Protein 1C3P (pdb70)

Secondary structure (DSSP, 8-state):
--EEEEE-GGGGGSPPPTT-GGGS--HHHHHHHHHHTT---GGGEEE--PPPHHHHTTTS-HHHHHHHHHHHHHTS--TTHHHHH--SSSSS-SSTIIIIIHHHHHHHHHHHHHHHHTT-EEEETT---TT-BTTB-BTTBSS-HHHHHHHHHHHTT---EEEEE-SSS--HHHHHHHTT-SSEEEEEEEE-TTTSTTSSS--TT----GGGTTSEEEEEE-TT--HHHHHHHHHHHHHHHHHH---SEEEEE--STTBTT-TT-S--B-HHHHHHHHHHHHHHH-S-EEE------HHHHHHHHHHHHHHHHT-PPPSS--HHHHHHHHHS----SSTT---GGGGG-SSPPP------HHHHHHHHHHH-

Structure (mmCIF, N/CA/C/O backbone):
data_1C3P
#
_entry.id   1C3P
#
_cell.length_a   51.400
_cell.length_b   93.800
_cell.length_c   78.700
_cell.angle_alpha   90.00
_cell.angle_beta   96.90
_cell.angle_gamma   90.00
#
_symmetry.space_group_name_H-M   'C 1 2 1'
#
loop_
_entity.id
_entity.type
_entity.pdbx_description
1 polymer 'PROTEIN (HDLP (HISTONE DEACETYLASE-LIKE PROTEIN))'
2 water water
#
loop_
_atom_site.group_PDB
_atom_site.id
_atom_site.type_symbol
_atom_site.label_atom_id
_atom_site.label_alt_id
_atom_site.label_comp_id
_atom_site.label_asym_id
_atom_site.label_entity_id
_atom_site.label_seq_id
_atom_site.pdbx_PDB_ins_code
_atom_site.Cartn_x
_atom_site.Cartn_y
_atom_site.Cartn_z
_atom_site.occupancy
_atom_site.B_iso_or_equiv
_atom_site.auth_seq_id
_atom_site.auth_comp_id
_atom_site.auth_asym_id
_atom_site.auth_atom_id
_atom_site.pdbx_PDB_model_num
ATOM 1 N N . LYS A 1 2 ? 47.540 37.826 75.673 1.00 58.52 2 LYS A N 1
ATOM 2 C CA . LYS A 1 2 ? 46.668 37.432 74.527 1.00 57.32 2 LYS A CA 1
ATOM 3 C C . LYS A 1 2 ? 46.410 38.631 73.628 1.00 52.57 2 LYS A C 1
ATOM 4 O O . LYS A 1 2 ? 45.780 39.595 74.052 1.00 62.46 2 LYS A O 1
ATOM 6 N N . LYS A 1 3 ? 46.890 38.570 72.389 1.00 39.61 3 LYS A N 1
ATOM 7 C CA . LYS A 1 3 ? 46.687 39.669 71.440 1.00 29.58 3 LYS A CA 1
ATOM 8 C C . LYS A 1 3 ? 45.407 39.422 70.642 1.00 23.29 3 LYS A C 1
ATOM 9 O O . LYS A 1 3 ? 44.984 38.282 70.487 1.00 27.41 3 LYS A O 1
ATOM 15 N N . VAL A 1 4 ? 44.814 40.498 70.138 1.00 25.18 4 VAL A N 1
ATOM 16 C CA . VAL A 1 4 ? 43.585 40.418 69.349 1.00 22.20 4 VAL A CA 1
ATOM 17 C C . VAL A 1 4 ? 43.983 40.851 67.961 1.00 25.33 4 VAL A C 1
ATOM 18 O O . VAL A 1 4 ? 44.557 41.927 67.778 1.00 21.19 4 VAL A O 1
ATOM 22 N N . LYS A 1 5 ? 43.654 40.023 66.978 1.00 21.82 5 LYS A N 1
ATOM 23 C CA . LYS A 1 5 ? 44.052 40.291 65.607 1.00 20.10 5 LYS A CA 1
ATOM 24 C C . LYS A 1 5 ? 42.914 40.294 64.596 1.00 20.27 5 LYS A C 1
ATOM 25 O O . LYS A 1 5 ? 41.949 39.535 64.728 1.00 18.48 5 LYS A O 1
ATOM 31 N N . LEU A 1 6 ? 43.071 41.111 63.564 1.00 19.28 6 LEU A N 1
ATOM 32 C CA . LEU A 1 6 ? 42.097 41.156 62.483 1.00 20.68 6 LEU A CA 1
ATOM 33 C C . LEU A 1 6 ? 42.864 40.701 61.237 1.00 18.17 6 LEU A C 1
ATOM 34 O O . LEU A 1 6 ? 43.911 41.249 60.919 1.00 22.31 6 LEU A O 1
ATOM 39 N N . ILE A 1 7 ? 42.359 39.689 60.538 1.00 19.15 7 ILE A N 1
ATOM 40 C CA . ILE A 1 7 ? 43.045 39.199 59.338 1.00 18.38 7 ILE A CA 1
ATOM 41 C C . ILE A 1 7 ? 42.396 39.850 58.125 1.00 17.95 7 ILE A C 1
ATOM 42 O O . ILE A 1 7 ? 41.188 39.729 57.928 1.00 19.07 7 ILE A O 1
ATOM 47 N N . GLY A 1 8 ? 43.183 40.562 57.330 1.00 17.70 8 GLY A N 1
ATOM 48 C CA . GLY A 1 8 ? 42.623 41.193 56.148 1.00 18.11 8 GLY A CA 1
ATOM 49 C C . GLY A 1 8 ? 43.640 41.857 55.243 1.00 20.91 8 GLY A C 1
ATOM 50 O O . GLY A 1 8 ? 44.849 41.840 55.504 1.00 22.27 8 GLY A O 1
ATOM 51 N N . THR A 1 9 ? 43.134 42.428 54.155 1.00 23.99 9 THR A N 1
ATOM 52 C CA . THR A 1 9 ? 43.950 43.141 53.183 1.00 25.95 9 THR A CA 1
ATOM 53 C C . THR A 1 9 ? 43.025 43.957 52.294 1.00 29.04 9 THR A C 1
ATOM 54 O O . THR A 1 9 ? 41.872 43.582 52.082 1.00 23.05 9 THR A O 1
ATOM 58 N N . LEU A 1 10 ? 43.517 45.079 51.781 1.00 29.19 10 LEU A N 1
ATOM 59 C CA . LEU A 1 10 ? 42.690 45.896 50.895 1.00 32.55 10 LEU A CA 1
ATOM 60 C C . LEU A 1 10 ? 42.566 45.261 49.512 1.00 32.68 10 LEU A C 1
ATOM 61 O O . LEU A 1 10 ? 41.736 45.684 48.702 1.00 26.97 10 LEU A O 1
ATOM 66 N N . ASP A 1 11 ? 43.377 44.234 49.256 1.00 25.75 11 ASP A N 1
ATOM 67 C CA . ASP A 1 11 ? 43.367 43.541 47.970 1.00 35.74 11 ASP A CA 1
ATOM 68 C C . ASP A 1 11 ? 42.034 42.898 47.607 1.00 34.26 11 ASP A C 1
ATOM 69 O O . ASP A 1 11 ? 41.748 42.696 46.420 1.00 31.12 11 ASP A O 1
ATOM 74 N N . TYR A 1 12 ? 41.220 42.558 48.609 1.00 26.19 12 TYR A N 1
ATOM 75 C CA . TYR A 1 12 ? 39.923 41.963 48.314 1.00 28.45 12 TYR A CA 1
ATOM 76 C C . TYR A 1 12 ? 39.144 42.907 47.390 1.00 26.67 12 TYR A C 1
ATOM 77 O O . TYR A 1 12 ? 38.307 42.466 46.593 1.00 30.51 12 TYR A O 1
ATOM 86 N N . GLY A 1 13 ? 39.441 44.201 47.492 1.00 30.22 13 GLY A N 1
ATOM 87 C CA . GLY A 1 13 ? 38.767 45.203 46.675 1.00 25.13 13 GLY A CA 1
ATOM 88 C C . GLY A 1 13 ? 38.911 45.009 45.177 1.00 27.31 13 GLY A C 1
ATOM 89 O O . GLY A 1 13 ? 38.096 45.522 44.415 1.00 29.38 13 GLY A O 1
ATOM 90 N N . LYS A 1 14 ? 39.937 44.269 44.755 1.00 33.56 14 LYS A N 1
ATOM 91 C CA . LYS A 1 14 ? 40.176 44.005 43.337 1.00 39.81 14 LYS A CA 1
ATOM 92 C C . LYS A 1 14 ? 39.589 42.688 42.834 1.00 39.98 14 LYS A C 1
ATOM 93 O O . LYS A 1 14 ? 39.746 42.350 41.658 1.00 46.99 14 LYS A O 1
ATOM 99 N N . TYR A 1 15 ? 38.927 41.944 43.717 1.00 32.64 15 TYR A N 1
ATOM 100 C CA . TYR A 1 15 ? 38.318 40.655 43.355 1.00 41.01 15 TYR A CA 1
ATOM 101 C C . TYR A 1 15 ? 36.838 40.705 43.714 1.00 38.62 15 TYR A C 1
ATOM 102 O O . TYR A 1 15 ? 36.344 39.868 44.468 1.00 37.82 15 TYR A O 1
ATOM 111 N N . ARG A 1 16 ? 36.141 41.703 43.177 1.00 44.85 16 ARG A N 1
ATOM 112 C CA . ARG A 1 16 ? 34.716 41.890 43.431 1.00 45.75 16 ARG A CA 1
ATOM 113 C C . ARG A 1 16 ? 33.915 41.029 42.460 1.00 43.50 16 ARG A C 1
ATOM 114 O O . ARG A 1 16 ? 34.400 40.667 41.385 1.00 38.62 16 ARG A O 1
ATOM 122 N N . TYR A 1 17 ? 32.689 40.692 42.833 1.00 32.68 17 TYR A N 1
ATOM 123 C CA . TYR A 1 17 ? 31.850 39.923 41.930 1.00 37.55 17 TYR A CA 1
ATOM 124 C C . TYR A 1 17 ? 31.380 40.871 40.836 1.00 40.97 17 TYR A C 1
ATOM 125 O O . TYR A 1 17 ? 31.435 42.097 40.984 1.00 29.58 17 TYR A O 1
ATOM 134 N N . PRO A 1 18 ? 30.904 40.321 39.722 1.00 41.02 18 PRO A N 1
ATOM 135 C CA . PRO A 1 18 ? 30.459 41.197 38.649 1.00 49.35 18 PRO A CA 1
ATOM 136 C C . PRO A 1 18 ? 29.178 41.982 38.864 1.00 54.97 18 PRO A C 1
ATOM 137 O O . PRO A 1 18 ? 28.457 41.823 39.850 1.00 46.85 18 PRO A O 1
ATOM 141 N N . LYS A 1 19 ? 28.961 42.868 37.904 1.00 60.87 19 LYS A N 1
ATOM 142 C CA . LYS A 1 19 ? 27.777 43.696 37.749 1.00 67.78 19 LYS A CA 1
ATOM 143 C C . LYS A 1 19 ? 26.688 43.594 38.814 1.00 64.15 19 LYS A C 1
ATOM 144 O O . LYS A 1 19 ? 26.810 44.047 39.949 1.00 65.73 19 LYS A O 1
ATOM 150 N N . ASN A 1 20 ? 25.604 42.986 38.345 1.00 59.78 20 ASN A N 1
ATOM 151 C CA . ASN A 1 20 ? 24.353 42.703 39.025 1.00 59.91 20 ASN A CA 1
ATOM 152 C C . ASN A 1 20 ? 24.474 41.977 40.361 1.00 53.35 20 ASN A C 1
ATOM 153 O O . ASN A 1 20 ? 23.611 42.112 41.234 1.00 59.92 20 ASN A O 1
ATOM 158 N N . HIS A 1 21 ? 25.543 41.206 40.511 1.00 44.23 21 HIS A N 1
ATOM 159 C CA . HIS A 1 21 ? 25.768 40.397 41.707 1.00 28.15 21 HIS A CA 1
ATOM 160 C C . HIS A 1 21 ? 25.763 41.135 43.051 1.00 29.37 21 HIS A C 1
ATOM 161 O O . HIS A 1 21 ? 26.346 42.210 43.186 1.00 28.54 21 HIS A O 1
ATOM 168 N N . PRO A 1 22 ? 25.093 40.565 44.066 1.00 29.14 22 PRO A N 1
ATOM 169 C CA . PRO A 1 22 ? 25.034 41.185 45.395 1.00 32.84 22 PRO A CA 1
ATOM 170 C C . PRO A 1 22 ? 26.411 41.415 46.044 1.00 34.37 22 PRO A C 1
ATOM 171 O O . PRO A 1 22 ? 26.554 42.272 46.916 1.00 29.17 22 PRO A O 1
ATOM 175 N N . LEU A 1 23 ? 27.415 40.644 45.629 1.00 29.22 23 LEU A N 1
ATOM 176 C CA . LEU A 1 23 ? 28.765 40.781 46.181 1.00 26.49 23 LEU A CA 1
ATOM 177 C C . LEU A 1 23 ? 29.661 41.718 45.361 1.00 25.81 23 LEU A C 1
ATOM 178 O O . LEU A 1 23 ? 30.893 41.693 45.477 1.00 28.45 23 LEU A O 1
ATOM 183 N N . LYS A 1 24 ? 29.018 42.539 44.532 1.00 24.86 24 LYS A N 1
ATOM 184 C CA . LYS A 1 24 ? 29.696 43.552 43.723 1.00 27.35 24 LYS A CA 1
ATOM 185 C C . LYS A 1 24 ? 30.332 44.592 44.676 1.00 29.52 24 LYS A C 1
ATOM 186 O O . LYS A 1 24 ? 31.412 45.123 44.420 1.00 30.67 24 LYS A O 1
ATOM 192 N N . ILE A 1 25 ? 29.652 44.879 45.779 1.00 26.90 25 ILE A N 1
ATOM 193 C CA . ILE A 1 25 ? 30.151 45.865 46.738 1.00 25.02 25 ILE A CA 1
ATOM 194 C C . ILE A 1 25 ? 31.424 45.463 47.483 1.00 32.19 25 ILE A C 1
ATOM 195 O O . ILE A 1 25 ? 31.736 44.271 47.623 1.00 26.54 25 ILE A O 1
ATOM 200 N N . PRO A 1 26 ? 32.191 46.463 47.956 1.00 30.14 26 PRO A N 1
ATOM 201 C CA . PRO A 1 26 ? 33.431 46.241 48.707 1.00 30.63 26 PRO A CA 1
ATOM 202 C C . PRO A 1 26 ? 32.943 45.727 50.061 1.00 25.99 26 PRO A C 1
ATOM 203 O O . PRO A 1 26 ? 31.854 46.110 50.484 1.00 25.51 26 PRO A O 1
ATOM 207 N N . ARG A 1 27 ? 33.719 44.880 50.743 1.00 21.98 27 ARG A N 1
ATOM 208 C CA . ARG A 1 27 ? 33.267 44.347 52.035 1.00 26.17 27 ARG A CA 1
ATOM 209 C C . ARG A 1 27 ? 34.358 44.297 53.090 1.00 24.10 27 ARG A C 1
ATOM 210 O O . ARG A 1 27 ? 34.326 45.074 54.038 1.00 23.50 27 ARG A O 1
ATOM 218 N N . VAL A 1 28 ? 35.314 43.390 52.960 1.00 21.45 28 VAL A N 1
ATOM 219 C CA . VAL A 1 28 ? 36.385 43.385 53.953 1.00 21.75 28 VAL A CA 1
ATOM 220 C C . VAL A 1 28 ? 37.277 44.611 53.736 1.00 20.86 28 VAL A C 1
ATOM 221 O O . VAL A 1 28 ? 37.770 45.223 54.702 1.00 25.15 28 VAL A O 1
ATOM 225 N N . SER A 1 29 ? 37.480 44.996 52.475 1.00 19.22 29 SER A N 1
ATOM 226 C CA . SER A 1 29 ? 38.320 46.169 52.209 1.00 19.63 29 SER A CA 1
ATOM 227 C C . SER A 1 29 ? 37.579 47.381 52.756 1.00 21.50 29 SER A C 1
ATOM 228 O O . SER A 1 29 ? 38.184 48.320 53.271 1.00 18.95 29 SER A O 1
ATOM 231 N N . LEU A 1 30 ? 36.256 47.353 52.673 1.00 19.56 30 LEU A N 1
ATOM 232 C CA . LEU A 1 30 ? 35.499 48.481 53.177 1.00 25.97 30 LEU A CA 1
ATOM 233 C C . LEU A 1 30 ? 35.604 48.509 54.696 1.00 18.44 30 LEU A C 1
ATOM 234 O O . LEU A 1 30 ? 35.704 49.580 55.273 1.00 25.05 30 LEU A O 1
ATOM 239 N N . LEU A 1 31 ? 35.578 47.336 55.336 1.00 19.65 31 LEU A N 1
ATOM 240 C CA . LEU A 1 31 ? 35.672 47.270 56.797 1.00 20.47 31 LEU A CA 1
ATOM 241 C C . LEU A 1 31 ? 37.009 47.870 57.229 1.00 23.85 31 LEU A C 1
ATOM 242 O O . LEU A 1 31 ? 37.070 48.673 58.154 1.00 21.24 31 LEU A O 1
ATOM 247 N N . LEU A 1 32 ? 38.079 47.462 56.562 1.00 23.91 32 LEU A N 1
ATOM 248 C CA . LEU A 1 32 ? 39.400 47.965 56.899 1.00 24.82 32 LEU A CA 1
ATOM 249 C C . LEU A 1 32 ? 39.466 49.475 56.763 1.00 19.56 32 LEU A C 1
ATOM 250 O O . LEU A 1 32 ? 39.958 50.143 57.662 1.00 20.71 32 LEU A O 1
ATOM 255 N N . ARG A 1 33 ? 38.974 50.006 55.645 1.00 23.25 33 ARG A N 1
ATOM 256 C CA . ARG A 1 33 ? 39.007 51.449 55.441 1.00 24.33 33 ARG A CA 1
ATOM 257 C C . ARG A 1 33 ? 38.124 52.156 56.455 1.00 30.33 33 ARG A C 1
ATOM 258 O O . ARG A 1 33 ? 38.441 53.252 56.905 1.00 25.45 33 ARG A O 1
ATOM 266 N N . PHE A 1 34 ? 37.022 51.514 56.828 1.00 24.98 34 PHE A N 1
ATOM 267 C CA . PHE A 1 34 ? 36.099 52.085 57.789 1.00 27.09 34 PHE A CA 1
ATOM 268 C C . PHE A 1 34 ? 36.709 52.115 59.194 1.00 23.93 34 PHE A C 1
ATOM 269 O O . PHE A 1 34 ? 36.668 53.138 59.883 1.00 21.71 34 PHE A O 1
ATOM 277 N N . LYS A 1 35 ? 37.298 51.013 59.645 1.00 21.33 35 LYS A N 1
ATOM 278 C CA . LYS A 1 35 ? 37.862 51.084 60.978 1.00 22.54 35 LYS A CA 1
ATOM 279 C C . LYS A 1 35 ? 39.027 52.055 61.040 1.00 24.68 35 LYS A C 1
ATOM 280 O O . LYS A 1 35 ? 39.282 52.640 62.085 1.00 22.33 35 LYS A O 1
ATOM 286 N N . ASP A 1 36 ? 39.724 52.231 59.926 1.00 25.67 36 ASP A N 1
ATOM 287 C CA . ASP A 1 36 ? 40.842 53.163 59.898 1.00 25.57 36 ASP A CA 1
ATOM 288 C C . ASP A 1 36 ? 40.285 54.578 59.973 1.00 28.04 36 ASP A C 1
ATOM 289 O O . ASP A 1 36 ? 40.761 55.397 60.765 1.00 29.52 36 ASP A O 1
ATOM 294 N N . ALA A 1 37 ? 39.272 54.864 59.159 1.00 23.32 37 ALA A N 1
ATOM 295 C CA . ALA A 1 37 ? 38.651 56.192 59.163 1.00 28.22 37 ALA A CA 1
ATOM 296 C C . ALA A 1 37 ? 38.127 56.549 60.565 1.00 28.41 37 ALA A C 1
ATOM 297 O O . ALA A 1 37 ? 38.186 57.708 60.972 1.00 29.27 37 ALA A O 1
ATOM 299 N N . MET A 1 38 ? 37.639 55.547 61.300 1.00 24.76 38 MET A N 1
ATOM 300 C CA . MET A 1 38 ? 37.103 55.727 62.669 1.00 25.45 38 MET A CA 1
ATOM 301 C C . MET A 1 38 ? 38.203 55.667 63.744 1.00 26.42 38 MET A C 1
ATOM 302 O O . MET A 1 38 ? 37.924 55.818 64.947 1.00 23.77 38 MET A O 1
ATOM 307 N N . ASN A 1 39 ? 39.437 55.434 63.300 1.00 26.21 39 ASN A N 1
ATOM 308 C CA . ASN A 1 39 ? 40.607 55.308 64.170 1.00 28.53 39 ASN A CA 1
ATOM 309 C C . ASN A 1 39 ? 40.374 54.223 65.205 1.00 30.07 39 ASN A C 1
ATOM 310 O O . ASN A 1 39 ? 40.682 54.390 66.395 1.00 25.47 39 ASN A O 1
ATOM 315 N N . LEU A 1 40 ? 39.814 53.105 64.744 1.00 28.19 40 LEU A N 1
ATOM 316 C CA . LEU A 1 40 ? 39.527 51.984 65.633 1.00 25.50 40 LEU A CA 1
ATOM 317 C C . LEU A 1 40 ? 40.433 50.771 65.415 1.00 26.99 40 LEU A C 1
ATOM 318 O O . LEU A 1 40 ? 40.157 49.683 65.915 1.00 25.41 40 LEU A O 1
ATOM 323 N N . ILE A 1 41 ? 41.528 50.970 64.691 1.00 28.33 41 ILE A N 1
ATOM 324 C CA . ILE A 1 41 ? 42.459 49.882 64.459 1.00 25.08 41 ILE A CA 1
ATOM 325 C C . ILE A 1 41 ? 43.900 50.376 64.247 1.00 24.09 41 ILE A C 1
ATOM 326 O O . ILE A 1 41 ? 44.128 51.406 63.621 1.00 28.92 41 ILE A O 1
ATOM 331 N N . ASP A 1 42 ? 44.866 49.634 64.787 1.00 28.95 42 ASP A N 1
ATOM 332 C CA . ASP A 1 42 ? 46.279 49.988 64.638 1.00 32.52 42 ASP A CA 1
ATOM 333 C C . ASP A 1 42 ? 46.985 48.919 63.808 1.00 31.13 42 ASP A C 1
ATOM 334 O O . ASP A 1 42 ? 46.594 47.758 63.838 1.00 26.71 42 ASP A O 1
ATOM 339 N N . GLU A 1 43 ? 48.036 49.312 63.092 1.00 29.99 43 GLU A N 1
ATOM 340 C CA . GLU A 1 43 ? 48.793 48.392 62.240 1.00 31.34 43 GLU A CA 1
ATOM 341 C C . GLU A 1 43 ? 49.196 47.070 62.859 1.00 38.04 43 GLU A C 1
ATOM 342 O O . GLU A 1 43 ? 49.125 46.024 62.209 1.00 36.83 43 GLU A O 1
ATOM 348 N N . LYS A 1 44 ? 49.636 47.103 64.105 1.00 28.26 44 LYS A N 1
ATOM 349 C CA . LYS A 1 44 ? 50.084 45.879 64.740 1.00 32.71 44 LYS A CA 1
ATOM 350 C C . LYS A 1 44 ? 48.982 44.889 65.115 1.00 26.75 44 LYS A C 1
ATOM 351 O O . LYS A 1 44 ? 49.265 43.792 65.586 1.00 27.37 44 LYS A O 1
ATOM 357 N N . GLU A 1 45 ? 47.731 45.278 64.881 1.00 29.20 45 GLU A N 1
ATOM 358 C CA . GLU A 1 45 ? 46.580 44.414 65.165 1.00 21.58 45 GLU A CA 1
ATOM 359 C C . GLU A 1 45 ? 46.163 43.710 63.870 1.00 26.31 45 GLU A C 1
ATOM 360 O O . GLU A 1 45 ? 45.400 42.739 63.889 1.00 22.32 45 GLU A O 1
ATOM 366 N N . LEU A 1 46 ? 46.674 44.204 62.748 1.00 20.15 46 LEU A N 1
ATOM 367 C CA . LEU A 1 46 ? 46.317 43.642 61.448 1.00 25.80 46 LEU A CA 1
ATOM 368 C C . LEU A 1 46 ? 47.305 42.623 60.896 1.00 28.88 46 LEU A C 1
ATOM 369 O O . LEU A 1 46 ? 48.513 42.860 60.862 1.00 31.98 46 LEU A O 1
ATOM 374 N N . ILE A 1 47 ? 46.791 41.469 60.482 1.00 16.92 47 ILE A N 1
ATOM 375 C CA . ILE A 1 47 ? 47.638 40.448 59.872 1.00 20.98 47 ILE A CA 1
ATOM 376 C C . ILE A 1 47 ? 47.227 40.417 58.406 1.00 24.50 47 ILE A C 1
ATOM 377 O O . ILE A 1 47 ? 46.036 40.279 58.101 1.00 20.74 47 ILE A O 1
ATOM 382 N N . LYS A 1 48 ? 48.195 40.550 57.500 1.00 18.73 48 LYS A N 1
ATOM 383 C CA . LYS A 1 48 ? 47.883 40.543 56.072 1.00 15.55 48 LYS A CA 1
ATOM 384 C C . LYS A 1 48 ? 47.473 39.140 55.629 1.00 14.43 48 LYS A C 1
ATOM 385 O O . LYS A 1 48 ? 48.177 38.174 55.887 1.00 16.83 48 LYS A O 1
ATOM 391 N N . SER A 1 49 ? 46.343 39.049 54.945 1.00 16.61 49 SER A N 1
ATOM 392 C CA . SER A 1 49 ? 45.838 37.780 54.439 1.00 14.33 49 SER A CA 1
ATOM 393 C C . SER A 1 49 ? 46.810 37.131 53.459 1.00 24.11 49 SER A C 1
ATOM 394 O O . SER A 1 49 ? 47.463 37.815 52.663 1.00 19.59 49 SER A O 1
ATOM 397 N N . ARG A 1 50 ? 46.890 35.805 53.519 1.00 16.83 50 ARG A N 1
ATOM 398 C CA . ARG A 1 50 ? 47.724 35.037 52.610 1.00 23.88 50 ARG A CA 1
ATOM 399 C C . ARG A 1 50 ? 46.821 34.023 51.905 1.00 20.20 50 ARG A C 1
ATOM 400 O O . ARG A 1 50 ? 45.763 33.650 52.414 1.00 18.63 50 ARG A O 1
ATOM 408 N N . PRO A 1 51 ? 47.203 33.596 50.699 1.00 15.63 51 PRO A N 1
ATOM 409 C CA . PRO A 1 51 ? 46.387 32.606 49.994 1.00 14.35 51 PRO A CA 1
ATOM 410 C C . PRO A 1 51 ? 46.452 31.256 50.708 1.00 15.73 51 PRO A C 1
ATOM 411 O O . PRO A 1 51 ? 47.460 30.942 51.350 1.00 18.67 51 PRO A O 1
ATOM 415 N N . ALA A 1 52 ? 45.377 30.470 50.618 1.00 11.47 52 ALA A N 1
ATOM 416 C CA . ALA A 1 52 ? 45.375 29.117 51.161 1.00 9.78 52 ALA A CA 1
ATOM 417 C C . ALA A 1 52 ? 46.301 28.342 50.209 1.00 17.19 52 ALA A C 1
ATOM 418 O O . ALA A 1 52 ? 46.307 28.609 49.006 1.00 16.46 52 ALA A O 1
ATOM 420 N N . THR A 1 53 ? 47.081 27.392 50.723 1.00 16.40 53 THR A N 1
ATOM 421 C CA . THR A 1 53 ? 47.952 26.615 49.843 1.00 16.32 53 THR A CA 1
ATOM 422 C C . THR A 1 53 ? 47.104 25.520 49.215 1.00 14.06 53 THR A C 1
ATOM 423 O O . THR A 1 53 ? 46.012 25.241 49.690 1.00 17.87 53 THR A O 1
ATOM 427 N N . LYS A 1 54 ? 47.599 24.9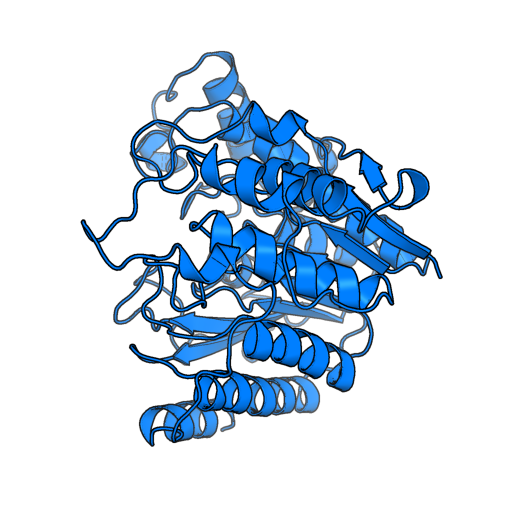03 48.145 1.00 16.10 54 LYS A N 1
ATOM 428 C CA . LYS A 1 54 ? 46.848 23.832 47.492 1.00 19.00 54 LYS A CA 1
ATOM 429 C C . LYS A 1 54 ? 46.554 22.738 48.520 1.00 22.48 54 LYS A C 1
ATOM 430 O O . LYS A 1 54 ? 45.463 22.158 48.555 1.00 19.97 54 LYS A O 1
ATOM 436 N N . GLU A 1 55 ? 47.536 22.465 49.364 1.00 25.65 55 GLU A N 1
ATOM 437 C CA . GLU A 1 55 ? 47.389 21.432 50.383 1.00 25.08 55 GLU A CA 1
ATOM 438 C C . GLU A 1 55 ? 46.273 21.773 51.362 1.00 18.91 55 GLU A C 1
ATOM 439 O O . GLU A 1 55 ? 45.489 20.908 51.723 1.00 17.43 55 GLU A O 1
ATOM 445 N N . GLU A 1 56 ? 46.196 23.029 51.786 1.00 16.80 56 GLU A N 1
ATOM 446 C CA . GLU A 1 56 ? 45.137 23.432 52.698 1.00 17.24 56 GLU A CA 1
ATOM 447 C C . GLU A 1 56 ? 43.781 23.313 52.000 1.00 15.95 56 GLU A C 1
ATOM 448 O O . GLU A 1 56 ? 42.799 22.869 52.599 1.00 17.82 56 GLU A O 1
ATOM 454 N N . LEU A 1 57 ? 43.722 23.691 50.725 1.00 17.53 57 LEU A N 1
ATOM 455 C CA . LEU A 1 57 ? 42.466 23.579 49.989 1.00 16.34 57 LEU A CA 1
ATOM 456 C C . LEU A 1 57 ? 42.016 22.126 49.868 1.00 18.46 57 LEU A C 1
ATOM 457 O O . LEU A 1 57 ? 40.824 21.823 49.972 1.00 17.27 57 LEU A O 1
ATOM 462 N N . LEU A 1 58 ? 42.975 21.234 49.636 1.00 16.43 58 LEU A N 1
ATOM 463 C CA . LEU A 1 58 ? 42.662 19.822 49.475 1.00 15.18 58 LEU A CA 1
ATOM 464 C C . LEU A 1 58 ? 42.339 19.116 50.787 1.00 21.19 58 LEU A C 1
ATOM 465 O O . LEU A 1 58 ? 42.067 17.914 50.795 1.00 20.40 58 LEU A O 1
ATOM 470 N N . LEU A 1 59 ? 42.377 19.849 51.896 1.00 13.50 59 LEU A N 1
ATOM 471 C CA . LEU A 1 59 ? 41.958 19.261 53.173 1.00 15.58 59 LEU A CA 1
ATOM 472 C C . LEU A 1 59 ? 40.446 18.979 53.043 1.00 17.55 59 LEU A C 1
ATOM 473 O O . LEU A 1 59 ? 39.897 18.112 53.724 1.00 18.02 59 LEU A O 1
ATOM 478 N N . PHE A 1 60 ? 39.766 19.737 52.179 1.00 14.64 60 PHE A N 1
ATOM 479 C CA . PHE A 1 60 ? 38.338 19.536 51.970 1.00 18.17 60 PHE A CA 1
ATOM 480 C C . PHE A 1 60 ? 37.916 19.337 50.510 1.00 16.45 60 PHE A C 1
ATOM 481 O O . PHE A 1 60 ? 37.227 18.371 50.179 1.00 19.18 60 PHE A O 1
ATOM 489 N N . HIS A 1 61 ? 38.308 20.257 49.638 1.00 18.26 61 HIS A N 1
ATOM 490 C CA . HIS A 1 61 ? 37.913 20.163 48.235 1.00 14.47 61 HIS A CA 1
ATOM 491 C C . HIS A 1 61 ? 38.695 19.157 47.417 1.00 18.29 61 HIS A C 1
ATOM 492 O O . HIS A 1 61 ? 39.828 18.819 47.761 1.00 17.50 61 HIS A O 1
ATOM 499 N N . THR A 1 62 ? 38.071 18.658 46.346 1.00 15.39 62 THR A N 1
ATOM 500 C CA . THR A 1 62 ? 38.741 17.686 45.473 1.00 19.02 62 THR A CA 1
ATOM 501 C C . THR A 1 62 ? 39.595 18.398 44.440 1.00 23.22 62 THR A C 1
ATOM 502 O O . THR A 1 62 ? 39.311 19.532 44.044 1.00 17.47 62 THR A O 1
ATOM 506 N N . GLU A 1 63 ? 40.657 17.732 44.009 1.00 18.94 63 GLU A N 1
ATOM 507 C CA . GLU A 1 63 ? 41.571 18.324 43.046 1.00 22.44 63 GLU A CA 1
ATOM 508 C C . GLU A 1 63 ? 40.983 18.764 41.730 1.00 18.63 63 GLU A C 1
ATOM 509 O O . GLU A 1 63 ? 41.340 19.827 41.228 1.00 18.37 63 GLU A O 1
ATOM 515 N N . ASP A 1 64 ? 40.108 17.943 41.153 1.00 19.77 64 ASP A N 1
ATOM 516 C CA . ASP A 1 64 ? 39.508 18.277 39.864 1.00 17.88 64 ASP A CA 1
ATOM 517 C C . ASP A 1 64 ? 38.701 19.582 39.964 1.00 21.90 64 ASP A C 1
ATOM 518 O O . ASP A 1 64 ? 38.726 20.410 39.042 1.00 17.35 64 ASP A O 1
ATOM 523 N N . TYR A 1 65 ? 37.980 19.750 41.072 1.00 16.17 65 TYR A N 1
ATOM 524 C CA . TYR A 1 65 ? 37.178 20.957 41.292 1.00 15.62 65 TYR A CA 1
ATOM 525 C C . TYR A 1 65 ? 38.090 22.177 41.459 1.00 15.27 65 TYR A C 1
ATOM 526 O O . TYR A 1 65 ? 37.882 23.189 40.798 1.00 15.96 65 TYR A O 1
ATOM 535 N N . ILE A 1 66 ? 39.098 22.073 42.321 1.00 14.29 66 ILE A N 1
ATOM 536 C CA . ILE A 1 66 ? 40.022 23.179 42.540 1.00 18.86 66 ILE A CA 1
ATOM 537 C C . ILE A 1 66 ? 40.716 23.519 41.236 1.00 25.20 66 ILE A C 1
ATOM 538 O O . ILE A 1 66 ? 40.809 24.692 40.895 1.00 14.60 66 ILE A O 1
ATOM 543 N N . ASN A 1 67 ? 41.190 22.508 40.498 1.00 18.21 67 ASN A N 1
ATOM 544 C CA . ASN A 1 67 ? 41.879 22.789 39.236 1.00 20.03 67 ASN A CA 1
ATOM 545 C C . ASN A 1 67 ? 40.970 23.500 38.250 1.00 15.87 67 ASN A C 1
ATOM 546 O O . ASN A 1 67 ? 41.431 24.347 37.473 1.00 18.64 67 ASN A O 1
ATOM 551 N N . THR A 1 68 ? 39.681 23.180 38.295 1.00 16.55 68 THR A N 1
ATOM 552 C CA . THR A 1 68 ? 38.729 23.814 37.400 1.00 20.34 68 THR A CA 1
ATOM 553 C C . THR A 1 68 ? 38.561 25.291 37.755 1.00 16.66 68 THR A C 1
ATOM 554 O O . THR A 1 68 ? 38.472 26.139 36.871 1.00 18.79 68 THR A O 1
ATOM 558 N N . LEU A 1 69 ? 38.534 25.604 39.045 1.00 14.82 69 LEU A N 1
ATOM 559 C CA . LEU A 1 69 ? 38.405 27.000 39.447 1.00 15.20 69 LEU A CA 1
ATOM 560 C C . LEU A 1 69 ? 39.623 27.796 38.969 1.00 15.11 69 LEU A C 1
ATOM 561 O O . LEU A 1 69 ? 39.500 28.934 38.504 1.00 13.30 69 LEU A O 1
ATOM 566 N N . MET A 1 70 ? 40.803 27.204 39.090 1.00 13.40 70 MET A N 1
ATOM 567 C CA . MET A 1 70 ? 42.019 27.894 38.659 1.00 16.97 70 MET A CA 1
ATOM 568 C C . MET A 1 70 ? 42.064 28.119 37.155 1.00 19.11 70 MET A C 1
ATOM 569 O O . MET A 1 70 ? 42.498 29.170 36.700 1.00 17.10 70 MET A O 1
ATOM 574 N N . GLU A 1 71 ? 41.648 27.118 36.389 1.00 15.06 71 GLU A N 1
ATOM 575 C CA . GLU A 1 71 ? 41.651 27.226 34.934 1.00 16.12 71 GLU A CA 1
ATOM 576 C C . GLU A 1 71 ? 40.580 28.208 34.466 1.00 16.48 71 GLU A C 1
ATOM 577 O O . GLU A 1 71 ? 40.831 29.066 33.611 1.00 17.20 71 GLU A O 1
ATOM 583 N N . ALA A 1 72 ? 39.380 28.097 35.027 1.00 15.68 72 ALA A N 1
ATOM 584 C CA . ALA A 1 72 ? 38.300 28.998 34.644 1.00 16.07 72 ALA A CA 1
ATOM 585 C C . ALA A 1 72 ? 38.678 30.453 34.897 1.00 19.07 72 ALA A C 1
ATOM 586 O O . ALA A 1 72 ? 38.448 31.326 34.054 1.00 15.92 72 ALA A O 1
ATOM 588 N N . GLU A 1 73 ? 39.260 30.726 36.062 1.00 15.86 73 GLU A N 1
ATOM 589 C CA . GLU A 1 73 ? 39.616 32.097 36.372 1.00 15.50 73 GLU A CA 1
ATOM 590 C C . GLU A 1 73 ? 40.706 32.709 35.495 1.00 20.36 73 GLU A C 1
ATOM 591 O O . GLU A 1 73 ? 40.527 33.806 34.948 1.00 17.74 73 GLU A O 1
ATOM 597 N N . ARG A 1 74 ? 41.832 32.020 35.344 1.00 21.57 74 ARG A N 1
ATOM 598 C CA . ARG A 1 74 ? 42.911 32.623 34.574 1.00 19.48 74 ARG A CA 1
ATOM 599 C C . ARG A 1 74 ? 42.643 32.718 33.084 1.00 16.86 74 ARG A C 1
ATOM 600 O O . ARG A 1 74 ? 43.148 33.621 32.426 1.00 15.41 74 ARG A O 1
ATOM 608 N N . CYS A 1 75 ? 41.859 31.794 32.547 1.00 17.56 75 CYS A N 1
ATOM 609 C CA . CYS A 1 75 ? 41.544 31.833 31.115 1.00 18.24 75 CYS A CA 1
ATOM 610 C C . CYS A 1 75 ? 40.216 32.561 30.898 1.00 15.81 75 CYS A C 1
ATOM 611 O O . CYS A 1 75 ? 39.762 32.748 29.762 1.00 17.79 75 CYS A O 1
ATOM 614 N N . GLN A 1 76 ? 39.601 32.959 32.007 1.00 15.63 76 GLN A N 1
ATOM 615 C CA . GLN A 1 76 ? 38.339 33.686 32.010 1.00 23.22 76 GLN A CA 1
ATOM 616 C C . GLN A 1 76 ? 37.304 32.975 31.135 1.00 23.43 76 GLN A C 1
ATOM 617 O O . GLN A 1 76 ? 36.826 33.512 30.135 1.00 19.93 76 GLN A O 1
ATOM 623 N N . CYS A 1 77 ? 36.951 31.754 31.521 1.00 15.97 77 CYS A N 1
ATOM 624 C CA . CYS A 1 77 ? 36.004 30.979 30.741 1.00 18.91 77 CYS A CA 1
ATOM 625 C C . CYS A 1 77 ? 35.302 29.951 31.594 1.00 19.68 77 CYS A C 1
ATOM 626 O O . CYS A 1 77 ? 35.685 29.702 32.732 1.00 20.02 77 CYS A O 1
ATOM 629 N N . VAL A 1 78 ? 34.254 29.366 31.022 1.00 16.00 78 VAL A N 1
ATOM 630 C CA . VAL A 1 78 ? 33.531 28.288 31.671 1.00 18.73 78 VAL A CA 1
ATOM 631 C C . VAL A 1 78 ? 33.950 27.077 30.859 1.00 24.02 78 VAL A C 1
ATOM 632 O O . VAL A 1 78 ? 33.499 26.894 29.718 1.00 24.08 78 VAL A O 1
ATOM 636 N N . PRO A 1 79 ? 34.848 26.249 31.420 1.00 18.91 79 PRO A N 1
ATOM 637 C CA . PRO A 1 79 ? 35.320 25.056 30.720 1.00 23.37 79 PRO A CA 1
ATOM 638 C C . PRO A 1 79 ? 34.152 24.144 30.376 1.00 27.44 79 PRO A C 1
ATOM 639 O O . PRO A 1 79 ? 33.177 24.064 31.119 1.00 22.20 79 PRO A O 1
ATOM 643 N N . LYS A 1 80 ? 34.245 23.488 29.224 1.00 23.35 80 LYS A N 1
ATOM 644 C CA . LYS A 1 80 ? 33.212 22.570 28.775 1.00 26.78 80 LYS A CA 1
ATOM 645 C C . LYS A 1 80 ? 32.875 21.571 29.875 1.00 24.71 80 LYS A C 1
ATOM 646 O O . LYS A 1 80 ? 33.770 20.957 30.458 1.00 24.23 80 LYS A O 1
ATOM 652 N N . GLY A 1 81 ? 31.582 21.431 30.161 1.00 16.74 81 GLY A N 1
ATOM 653 C CA . GLY A 1 81 ? 31.126 20.509 31.194 1.00 18.96 81 GLY A CA 1
ATOM 654 C C . GLY A 1 81 ? 31.151 21.039 32.630 1.00 22.38 81 GLY A C 1
ATOM 655 O O . GLY A 1 81 ? 30.604 20.396 33.527 1.00 19.29 81 GLY A O 1
ATOM 656 N N . ALA A 1 82 ? 31.754 22.202 32.863 1.00 22.57 82 ALA A N 1
ATOM 657 C CA . ALA A 1 82 ? 31.858 22.738 34.235 1.00 20.65 82 ALA A CA 1
ATOM 658 C C . ALA A 1 82 ? 30.610 23.425 34.781 1.00 21.81 82 ALA A C 1
ATOM 659 O O . ALA A 1 82 ? 30.425 23.529 35.994 1.00 16.95 82 ALA A O 1
ATOM 661 N N . ARG A 1 83 ? 29.758 23.926 33.897 1.00 17.68 83 ARG A N 1
ATOM 662 C CA . ARG A 1 83 ? 28.549 24.596 34.360 1.00 15.04 83 ARG A CA 1
ATOM 663 C C . ARG A 1 83 ? 27.701 23.530 35.030 1.00 21.33 83 ARG A C 1
ATOM 664 O O . ARG A 1 83 ? 27.193 23.708 36.130 1.00 24.88 83 ARG A O 1
ATOM 672 N N . GLU A 1 84 ? 27.565 22.406 34.352 1.00 18.76 84 GLU A N 1
ATOM 673 C CA . GLU A 1 84 ? 26.768 21.299 34.859 1.00 24.12 84 GLU A CA 1
ATOM 674 C C . GLU A 1 84 ? 27.394 20.570 36.043 1.00 25.36 84 GLU A C 1
ATOM 675 O O . GLU A 1 84 ? 26.739 20.321 37.057 1.00 26.17 84 GLU A O 1
ATOM 681 N N . LYS A 1 85 ? 28.665 20.232 35.897 1.00 18.78 85 LYS A N 1
ATOM 682 C CA . LYS A 1 85 ? 29.399 19.497 36.915 1.00 20.03 85 LYS A CA 1
ATOM 683 C C . LYS A 1 85 ? 29.811 20.263 38.181 1.00 18.31 85 LYS A C 1
ATOM 684 O O . LYS A 1 85 ? 29.696 19.738 39.290 1.00 21.65 85 LYS A O 1
ATOM 690 N N . TYR A 1 86 ? 30.274 21.495 38.012 1.00 19.45 86 TYR A N 1
ATOM 691 C CA . TYR A 1 86 ? 30.776 22.272 39.145 1.00 14.26 86 TYR A CA 1
ATOM 692 C C . TYR A 1 86 ? 29.967 23.493 39.526 1.00 19.03 86 TYR A C 1
ATOM 693 O O . TYR A 1 86 ? 30.353 24.226 40.450 1.00 19.18 86 TYR A O 1
ATOM 702 N N . ASN A 1 87 ? 28.873 23.721 38.803 1.00 17.59 87 ASN A N 1
ATOM 703 C CA . ASN A 1 87 ? 27.953 24.843 39.071 1.00 18.07 87 ASN A CA 1
ATOM 704 C C . ASN A 1 87 ? 28.641 26.197 38.875 1.00 24.24 87 ASN A C 1
ATOM 705 O O . ASN A 1 87 ? 28.283 27.190 39.519 1.00 18.57 87 ASN A O 1
ATOM 710 N N . ILE A 1 88 ? 29.617 26.237 37.970 1.00 18.80 88 ILE A N 1
ATOM 711 C CA . ILE A 1 88 ? 30.353 27.471 37.680 1.00 18.55 88 ILE A CA 1
ATOM 712 C C . ILE A 1 88 ? 29.887 28.142 36.392 1.00 14.36 88 ILE A C 1
ATOM 713 O O . ILE A 1 88 ? 29.584 27.459 35.426 1.00 21.93 88 ILE A O 1
ATOM 718 N N . GLY A 1 89 ? 29.843 29.473 36.380 1.00 18.71 89 GLY A N 1
ATOM 719 C CA . GLY A 1 89 ? 29.479 30.162 35.154 1.00 20.23 89 GLY A CA 1
ATOM 720 C C . GLY A 1 89 ? 28.147 30.873 35.106 1.00 20.85 89 GLY A C 1
ATOM 721 O O . GLY A 1 89 ? 28.006 31.817 34.330 1.00 25.47 89 GLY A O 1
ATOM 722 N N . GLY A 1 90 ? 27.172 30.414 35.889 1.00 21.17 90 GLY A N 1
ATOM 723 C CA . GLY A 1 90 ? 25.863 31.060 35.898 1.00 24.44 90 GLY A CA 1
ATOM 724 C C . GLY A 1 90 ? 25.862 32.371 36.668 1.00 30.60 90 GLY A C 1
ATOM 725 O O . GLY A 1 90 ? 26.900 32.788 37.168 1.00 28.13 90 GLY A O 1
ATOM 726 N N . TYR A 1 91 ? 24.708 33.036 36.755 1.00 23.38 91 TYR A N 1
ATOM 727 C CA . TYR A 1 91 ? 24.598 34.299 37.490 1.00 28.48 91 TYR A CA 1
ATOM 728 C C . TYR A 1 91 ? 25.075 34.157 38.937 1.00 23.59 91 TYR A C 1
ATOM 729 O O . TYR A 1 91 ? 25.713 35.041 39.502 1.00 22.64 91 TYR A O 1
ATOM 738 N N . GLU A 1 92 ? 24.724 33.032 39.531 1.00 23.09 92 GLU A N 1
ATOM 739 C CA . GLU A 1 92 ? 25.048 32.747 40.917 1.00 26.61 92 GLU A CA 1
ATOM 740 C C . GLU A 1 92 ? 26.541 32.636 41.251 1.00 25.78 92 GLU A C 1
ATOM 741 O O . GLU A 1 92 ? 27.045 33.358 42.125 1.00 24.95 92 GLU A O 1
ATOM 747 N N . ASN A 1 93 ? 27.243 31.742 40.556 1.00 21.41 93 ASN A N 1
ATOM 748 C CA . ASN A 1 93 ? 28.674 31.519 40.777 1.00 21.14 93 ASN A CA 1
ATOM 749 C C . ASN A 1 93 ? 29.378 31.778 39.445 1.00 22.25 93 ASN A C 1
ATOM 750 O O . ASN A 1 93 ? 29.901 30.865 38.806 1.00 20.29 93 ASN A O 1
ATOM 755 N N . PRO A 1 94 ? 29.451 33.057 39.045 1.00 25.45 94 PRO A N 1
ATOM 756 C CA . PRO A 1 94 ? 30.055 33.523 37.794 1.00 23.05 94 PRO A CA 1
ATOM 757 C C . PRO A 1 94 ? 31.554 33.384 37.697 1.00 26.51 94 PRO A C 1
ATOM 758 O O . PRO A 1 94 ? 32.232 33.185 38.688 1.00 17.36 94 PRO A O 1
ATOM 762 N N . VAL A 1 95 ? 32.068 33.498 36.478 1.00 21.12 95 VAL A N 1
ATOM 763 C CA . VAL A 1 95 ? 33.506 33.493 36.281 1.00 17.00 95 VAL A CA 1
ATOM 764 C C . VAL A 1 95 ? 33.989 34.899 36.686 1.00 17.42 95 VAL A C 1
ATOM 765 O O . VAL A 1 95 ? 33.426 35.894 36.237 1.00 23.43 95 VAL A O 1
ATOM 769 N N . SER A 1 96 ? 34.986 34.982 37.563 1.00 18.84 96 SER A N 1
ATOM 770 C CA . SER A 1 96 ? 35.564 36.270 37.982 1.00 21.77 96 SER A CA 1
ATOM 771 C C . SER A 1 96 ? 36.835 35.987 38.789 1.00 29.09 96 SER A C 1
ATOM 772 O O . SER A 1 96 ? 37.117 34.828 39.115 1.00 27.12 96 SER A O 1
ATOM 775 N N . TYR A 1 97 ? 37.610 37.020 39.124 1.00 17.51 97 TYR A N 1
ATOM 776 C CA . TYR A 1 97 ? 38.803 36.751 39.911 1.00 20.69 97 TYR A CA 1
ATOM 777 C C . TYR A 1 97 ? 38.510 36.515 41.393 1.00 20.12 97 TYR A C 1
ATOM 778 O O . TYR A 1 97 ? 39.413 36.285 42.194 1.00 19.76 97 TYR A O 1
ATOM 787 N N . ALA A 1 98 ? 37.243 36.558 41.764 1.00 18.56 98 ALA A N 1
ATOM 788 C CA . ALA A 1 98 ? 36.899 36.259 43.139 1.00 22.23 98 ALA A CA 1
ATOM 789 C C . ALA A 1 98 ? 36.776 34.743 43.224 1.00 23.56 98 ALA A C 1
ATOM 790 O O . ALA A 1 98 ? 36.931 34.166 44.289 1.00 20.14 98 ALA A O 1
ATOM 792 N N . MET A 1 99 ? 36.538 34.094 42.087 1.00 16.84 99 MET A N 1
ATOM 793 C CA . MET A 1 99 ? 36.295 32.643 42.117 1.00 17.60 99 MET A CA 1
ATOM 794 C C . MET A 1 99 ? 37.432 31.800 42.650 1.00 18.98 99 MET A C 1
ATOM 795 O O . MET A 1 99 ? 37.197 30.753 43.251 1.00 18.21 99 MET A O 1
ATOM 800 N N . PHE A 1 100 ? 38.670 32.216 42.420 1.00 12.87 100 PHE A N 1
ATOM 801 C CA . PHE A 1 100 ? 39.774 31.439 42.987 1.00 17.13 100 PHE A CA 1
ATOM 802 C C . PHE A 1 100 ? 40.755 32.305 43.774 1.00 20.54 100 PHE A C 1
ATOM 803 O O . PHE A 1 100 ? 41.088 31.990 44.912 1.00 21.45 100 PHE A O 1
ATOM 811 N N . THR A 1 101 ? 41.219 33.401 43.187 1.00 18.02 101 THR A N 1
ATOM 812 C CA . THR A 1 101 ? 42.177 34.245 43.902 1.00 15.25 101 THR A CA 1
ATOM 813 C C . THR A 1 101 ? 41.567 34.860 45.160 1.00 14.12 101 THR A C 1
ATOM 814 O O . THR A 1 101 ? 42.110 34.707 46.244 1.00 16.86 101 THR A O 1
ATOM 818 N N . GLY A 1 102 ? 40.435 35.541 45.008 1.00 13.77 102 GLY A N 1
ATOM 819 C CA . GLY A 1 102 ? 39.770 36.145 46.156 1.00 16.29 102 GLY A CA 1
ATOM 820 C C . GLY A 1 102 ? 39.330 35.065 47.133 1.00 16.75 102 GLY A C 1
ATOM 821 O O . GLY A 1 102 ? 39.502 35.202 48.338 1.00 14.48 102 GLY A O 1
ATOM 822 N N . SER A 1 103 ? 38.752 33.986 46.615 1.00 16.24 103 SER A N 1
ATOM 823 C CA . SER A 1 103 ? 38.315 32.890 47.488 1.00 16.72 103 SER A CA 1
ATOM 824 C C . SER A 1 103 ? 39.494 32.264 48.218 1.00 17.88 103 SER A C 1
ATOM 825 O O . SER A 1 103 ? 39.405 31.974 49.419 1.00 14.17 103 SER A O 1
ATOM 828 N N . SER A 1 104 ? 40.604 32.057 47.515 1.00 11.40 104 SER A N 1
ATOM 829 C CA . SER A 1 104 ? 41.780 31.484 48.181 1.00 17.61 104 SER A CA 1
ATOM 830 C C . SER A 1 104 ? 42.332 32.404 49.271 1.00 17.02 104 SER A C 1
ATOM 831 O O . SER A 1 104 ? 42.867 31.958 50.286 1.00 15.37 104 SER A O 1
ATOM 834 N N . LEU A 1 105 ? 42.206 33.698 49.052 1.00 17.10 105 LEU A N 1
ATOM 835 C CA . LEU A 1 105 ? 42.709 34.652 50.016 1.00 16.95 105 LEU A CA 1
ATOM 836 C C . LEU A 1 105 ? 41.837 34.637 51.282 1.00 14.81 105 LEU A C 1
ATOM 837 O O . LEU A 1 105 ? 42.334 34.703 52.404 1.00 17.74 105 LEU A O 1
ATOM 842 N N . ALA A 1 106 ? 40.532 34.531 51.095 1.00 19.28 106 ALA A N 1
ATOM 843 C CA . ALA A 1 106 ? 39.601 34.493 52.224 1.00 12.39 106 ALA A CA 1
ATOM 844 C C . ALA A 1 106 ? 39.807 33.210 53.023 1.00 14.79 106 ALA A C 1
ATOM 845 O O . ALA A 1 106 ? 39.704 33.203 54.250 1.00 13.58 106 ALA A O 1
ATOM 847 N N . THR A 1 107 ? 40.114 32.128 52.318 1.00 13.67 107 THR A N 1
ATOM 848 C CA . THR A 1 107 ? 40.314 30.819 52.956 1.00 13.21 107 THR A CA 1
ATOM 849 C C . THR A 1 107 ? 41.649 30.751 53.687 1.00 15.80 107 THR A C 1
ATOM 850 O O . THR A 1 107 ? 41.734 30.206 54.792 1.00 15.63 107 THR A O 1
ATOM 854 N N . GLY A 1 108 ? 42.696 31.294 53.082 1.00 14.08 108 GLY A N 1
ATOM 855 C CA . GLY A 1 108 ? 43.968 31.298 53.765 1.00 14.62 108 GLY A CA 1
ATOM 856 C C . GLY A 1 108 ? 43.801 32.119 55.041 1.00 20.05 108 GLY A C 1
ATOM 857 O O . GLY A 1 108 ? 44.417 31.813 56.063 1.00 17.53 108 GLY A O 1
ATOM 858 N N . SER A 1 109 ? 42.963 33.158 54.988 1.00 15.26 109 SER A N 1
ATOM 859 C CA . SER A 1 109 ? 42.727 34.020 56.153 1.00 14.54 109 SER A CA 1
ATOM 860 C C . SER A 1 109 ? 42.037 33.264 57.297 1.00 15.56 109 SER A C 1
ATOM 861 O O . SER A 1 109 ? 42.189 33.600 58.487 1.00 17.00 109 SER A O 1
ATOM 864 N N . THR A 1 110 ? 41.261 32.247 56.944 1.00 14.37 110 THR A N 1
ATOM 865 C CA . THR A 1 110 ? 40.608 31.435 57.957 1.00 12.89 110 THR A CA 1
ATOM 866 C C . THR A 1 110 ? 41.633 30.524 58.601 1.00 18.44 110 THR A C 1
ATOM 867 O O . THR A 1 110 ? 41.574 30.302 59.806 1.00 16.30 110 THR A O 1
ATOM 871 N N . VAL A 1 111 ? 42.584 30.013 57.816 1.00 15.20 111 VAL A N 1
ATOM 872 C CA . VAL A 1 111 ? 43.614 29.180 58.403 1.00 20.45 111 VAL A CA 1
ATOM 873 C C . VAL A 1 111 ? 44.456 30.075 59.327 1.00 18.21 111 VAL A C 1
ATOM 874 O O . VAL A 1 111 ? 44.838 29.672 60.431 1.00 18.65 111 VAL A O 1
ATOM 878 N N . GLN A 1 112 ? 44.731 31.302 58.890 1.00 16.82 112 GLN A N 1
ATOM 879 C CA . GLN A 1 112 ? 45.493 32.232 59.719 1.00 20.13 112 GLN A CA 1
ATOM 880 C C . GLN A 1 112 ? 44.743 32.516 61.012 1.00 23.99 112 GLN A C 1
ATOM 881 O O . GLN A 1 112 ? 45.340 32.593 62.079 1.00 17.94 112 GLN A O 1
ATOM 887 N N . ALA A 1 113 ? 43.431 32.700 60.924 1.00 15.60 113 ALA A N 1
ATOM 888 C CA . ALA A 1 113 ? 42.653 32.941 62.138 1.00 15.04 113 ALA A CA 1
ATOM 889 C C . ALA A 1 113 ? 42.807 31.751 63.083 1.00 14.84 113 ALA A C 1
ATOM 890 O O . ALA A 1 113 ? 42.941 31.909 64.296 1.00 21.05 113 ALA A O 1
ATOM 892 N N . ILE A 1 114 ? 42.767 30.550 62.534 1.00 16.45 114 ILE A N 1
ATOM 893 C CA . ILE A 1 114 ? 42.919 29.383 63.389 1.00 15.38 114 ILE A CA 1
ATOM 894 C C . ILE A 1 114 ? 44.329 29.318 63.968 1.00 18.02 114 ILE A C 1
ATOM 895 O O . ILE A 1 114 ? 44.508 28.998 65.156 1.00 20.38 114 ILE A O 1
ATOM 900 N N . GLU A 1 115 ? 45.328 29.629 63.144 1.00 15.27 115 GLU A N 1
ATOM 901 C CA . GLU A 1 115 ? 46.726 29.626 63.614 1.00 21.48 115 GLU A CA 1
ATOM 902 C C . GLU A 1 115 ? 46.877 30.559 64.814 1.00 23.55 115 GLU A C 1
ATOM 903 O O . GLU A 1 115 ? 47.509 30.212 65.815 1.00 23.03 115 GLU A O 1
ATOM 909 N N . GLU A 1 116 ? 46.295 31.748 64.703 1.00 22.73 116 GLU A N 1
ATOM 910 C CA . GLU A 1 116 ? 46.367 32.735 65.774 1.00 20.54 116 GLU A CA 1
ATOM 911 C C . GLU A 1 116 ? 45.682 32.253 67.034 1.00 25.39 116 GLU A C 1
ATOM 912 O O . GLU A 1 116 ? 46.207 32.427 68.137 1.00 22.87 116 GLU A O 1
ATOM 918 N N . PHE A 1 117 ? 44.510 31.647 66.872 1.00 18.78 117 PHE A N 1
ATOM 919 C CA . PHE A 1 117 ? 43.778 31.139 68.019 1.00 22.11 117 PHE A CA 1
ATOM 920 C C . PHE A 1 117 ? 44.587 30.068 68.747 1.00 23.87 117 PHE A C 1
ATOM 921 O O . PHE A 1 117 ? 44.613 30.031 69.979 1.00 24.40 117 PHE A O 1
ATOM 929 N N . LEU A 1 118 ? 45.238 29.194 67.981 1.00 21.09 118 LEU A N 1
ATOM 930 C CA . LEU A 1 118 ? 46.025 28.113 68.549 1.00 20.73 118 LEU A CA 1
ATOM 931 C C . LEU A 1 118 ? 47.290 28.601 69.238 1.00 26.49 118 LEU A C 1
ATOM 932 O O . LEU A 1 118 ? 47.908 27.856 69.996 1.00 26.34 118 LEU A O 1
ATOM 937 N N . LYS A 1 119 ? 47.672 29.848 68.975 1.00 28.92 119 LYS A N 1
ATOM 938 C CA . LYS A 1 119 ? 48.835 30.459 69.624 1.00 28.53 119 LYS A CA 1
ATOM 939 C C . LYS A 1 119 ? 48.335 31.053 70.932 1.00 35.74 119 LYS A C 1
ATOM 940 O O . LYS A 1 119 ? 49.117 31.541 71.750 1.00 27.10 119 LYS A O 1
ATOM 946 N N . GLY A 1 120 ? 47.018 31.050 71.103 1.00 25.20 120 GLY A N 1
ATOM 947 C CA . GLY A 1 120 ? 46.445 31.605 72.309 1.00 30.18 120 GLY A CA 1
ATOM 948 C C . GLY A 1 120 ? 45.913 33.007 72.122 1.00 31.91 120 GLY A C 1
ATOM 949 O O . GLY A 1 120 ? 45.540 33.665 73.094 1.00 34.76 120 GLY A O 1
ATOM 950 N N . ASN A 1 121 ? 45.889 33.495 70.887 1.00 20.56 121 ASN A N 1
ATOM 951 C CA . ASN A 1 121 ? 45.353 34.825 70.681 1.00 25.58 121 ASN A CA 1
ATOM 952 C C . ASN A 1 121 ? 43.941 34.759 70.135 1.00 18.85 121 ASN A C 1
ATOM 953 O O . ASN A 1 121 ? 43.421 33.675 69.899 1.00 24.77 121 ASN A O 1
ATOM 958 N N . VAL A 1 122 ? 43.310 35.918 69.991 1.00 19.55 122 VAL A N 1
ATOM 959 C CA . VAL A 1 122 ? 41.936 35.994 69.499 1.00 22.90 122 VAL A CA 1
ATOM 960 C C . VAL A 1 122 ? 41.953 36.632 68.130 1.00 16.87 122 VAL A C 1
ATOM 961 O O . VAL A 1 122 ? 42.518 37.710 67.938 1.00 24.08 122 VAL A O 1
ATOM 965 N N . ALA A 1 123 ? 41.321 35.983 67.159 1.00 18.67 123 ALA A N 1
ATOM 966 C CA . ALA A 1 123 ? 41.360 36.532 65.821 1.00 10.18 123 ALA A CA 1
ATOM 967 C C . ALA A 1 123 ? 40.000 36.551 65.131 1.00 13.72 123 ALA A C 1
ATOM 968 O O . ALA A 1 123 ? 39.108 35.761 65.439 1.00 20.78 123 ALA A O 1
ATOM 970 N N . PHE A 1 124 ? 39.871 37.457 64.180 1.00 12.92 124 PHE A N 1
ATOM 971 C CA . PHE A 1 124 ? 38.649 37.610 63.405 1.00 14.67 124 PHE A CA 1
ATOM 972 C C . PHE A 1 124 ? 39.016 37.712 61.930 1.00 22.60 124 PHE A C 1
ATOM 973 O O . PHE A 1 124 ? 39.823 38.558 61.535 1.00 19.22 124 PHE A O 1
ATOM 981 N N . ASN A 1 125 ? 38.449 36.820 61.126 1.00 19.39 125 ASN A N 1
ATOM 982 C CA . ASN A 1 125 ? 38.651 36.858 59.691 1.00 16.80 125 ASN A CA 1
ATOM 983 C C . ASN A 1 125 ? 37.315 37.210 59.038 1.00 16.22 125 ASN A C 1
ATOM 984 O O . ASN A 1 125 ? 36.502 36.330 58.755 1.00 15.28 125 ASN A O 1
ATOM 989 N N . PRO A 1 126 ? 37.071 38.502 58.775 1.00 14.84 126 PRO A N 1
ATOM 990 C CA . PRO A 1 126 ? 35.811 38.910 58.156 1.00 17.33 126 PRO A CA 1
ATOM 991 C C . PRO A 1 126 ? 35.549 38.359 56.752 1.00 13.78 126 PRO A C 1
ATOM 992 O O . PRO A 1 126 ? 34.404 38.291 56.322 1.00 17.03 126 PRO A O 1
ATOM 996 N N . ALA A 1 127 ? 36.607 37.972 56.042 1.00 14.57 127 ALA A N 1
ATOM 997 C CA . ALA A 1 127 ? 36.463 37.443 54.691 1.00 17.37 127 ALA A CA 1
ATOM 998 C C . ALA A 1 127 ? 35.982 35.998 54.702 1.00 19.77 127 ALA A C 1
ATOM 999 O O . ALA A 1 127 ? 35.490 35.500 53.688 1.00 15.62 127 ALA A O 1
ATOM 1001 N N . GLY A 1 128 ? 36.111 35.339 55.849 1.00 13.54 128 GLY A N 1
ATOM 1002 C CA . GLY A 1 128 ? 35.725 33.939 55.971 1.00 13.53 128 GLY A CA 1
ATOM 1003 C C . GLY A 1 128 ? 34.234 33.679 56.101 1.00 14.49 128 GLY A C 1
ATOM 1004 O O . GLY A 1 128 ? 33.414 34.585 56.017 1.00 15.65 128 GLY A O 1
ATOM 1005 N N . GLY A 1 129 ? 33.883 32.420 56.314 1.00 13.35 129 GLY A N 1
ATOM 1006 C CA . GLY A 1 129 ? 32.487 32.058 56.446 1.00 16.28 129 GLY A CA 1
ATOM 1007 C C . GLY A 1 129 ? 31.754 31.831 55.130 1.00 15.69 129 GLY A C 1
ATOM 1008 O O . GLY A 1 129 ? 30.543 32.021 55.072 1.00 16.10 129 GLY A O 1
ATOM 1009 N N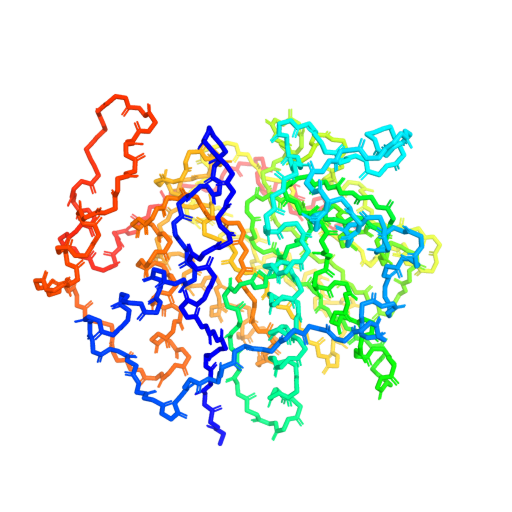 . MET A 1 130 ? 32.479 31.448 54.079 1.00 15.00 130 MET A N 1
ATOM 1010 C CA . MET A 1 130 ? 31.879 31.163 52.757 1.00 13.35 130 MET A CA 1
ATOM 1011 C C . MET A 1 130 ? 31.296 29.756 52.885 1.00 12.49 130 MET A C 1
ATOM 1012 O O . MET A 1 130 ? 31.785 28.789 52.297 1.00 19.54 130 MET A O 1
ATOM 1017 N N . HIS A 1 131 ? 30.188 29.695 53.617 1.00 16.24 131 HIS A N 1
ATOM 1018 C CA . HIS A 1 131 ? 29.556 28.448 54.014 1.00 13.80 131 HIS A CA 1
ATOM 1019 C C . HIS A 1 131 ? 28.673 27.663 53.066 1.00 13.69 131 HIS A C 1
ATOM 1020 O O . HIS A 1 131 ? 28.125 26.658 53.470 1.00 17.21 131 HIS A O 1
ATOM 1027 N N . HIS A 1 132 ? 28.523 28.115 51.830 1.00 14.51 132 HIS A N 1
ATOM 1028 C CA . HIS A 1 132 ? 27.669 27.400 50.887 1.00 20.19 132 HIS A CA 1
ATOM 1029 C C . HIS A 1 132 ? 28.372 26.412 49.946 1.00 16.89 132 HIS A C 1
ATOM 1030 O O . HIS A 1 132 ? 27.731 25.487 49.460 1.00 14.58 132 HIS A O 1
ATOM 1037 N N . ALA A 1 133 ? 29.669 26.580 49.689 1.00 16.79 133 ALA A N 1
ATOM 1038 C CA . ALA A 1 133 ? 30.338 25.680 48.740 1.00 13.76 133 ALA A CA 1
ATOM 1039 C C . ALA A 1 133 ? 30.418 24.219 49.179 1.00 18.80 133 ALA A C 1
ATOM 1040 O O . ALA A 1 133 ? 30.557 23.939 50.355 1.00 16.86 133 ALA A O 1
ATOM 1042 N N . PHE A 1 134 ? 30.306 23.306 48.209 1.00 13.76 134 PHE A N 1
ATOM 1043 C CA . PHE A 1 134 ? 30.378 21.868 48.451 1.00 19.77 134 PHE A CA 1
ATOM 1044 C C . PHE A 1 134 ? 31.763 21.354 48.098 1.00 14.76 134 PHE A C 1
ATOM 1045 O O . PHE A 1 134 ? 32.547 22.049 47.442 1.00 18.05 134 PHE A O 1
ATOM 1053 N N . LYS A 1 135 ? 32.060 20.124 48.515 1.00 16.37 135 LYS A N 1
ATOM 1054 C CA . LYS A 1 135 ? 33.369 19.551 48.269 1.00 16.24 135 LYS A CA 1
ATOM 1055 C C . LYS A 1 135 ? 33.854 19.687 46.836 1.00 16.60 135 LYS A C 1
ATOM 1056 O O . LYS A 1 135 ? 35.020 20.020 46.584 1.00 17.24 135 LYS A O 1
ATOM 1062 N N . SER A 1 136 ? 32.944 19.483 45.893 1.00 18.01 136 SER A N 1
ATOM 1063 C CA . SER A 1 136 ? 33.301 19.528 44.490 1.00 15.26 136 SER A CA 1
ATOM 1064 C C . SER A 1 136 ? 32.345 20.355 43.658 1.00 15.40 136 SER A C 1
ATOM 1065 O O . SER A 1 136 ? 32.162 20.071 42.475 1.00 18.77 136 SER A O 1
ATOM 1068 N N . ARG A 1 137 ? 31.754 21.401 44.237 1.00 19.71 137 ARG A N 1
ATOM 1069 C CA . ARG A 1 137 ? 30.805 22.216 43.482 1.00 17.29 137 ARG A CA 1
ATOM 1070 C C . ARG A 1 137 ? 30.537 23.595 44.095 1.00 16.14 137 ARG A C 1
ATOM 1071 O O . ARG A 1 137 ? 30.439 23.711 45.308 1.00 16.88 137 ARG A O 1
ATOM 1079 N N . ALA A 1 138 ? 30.395 24.621 43.252 1.00 18.07 138 ALA A N 1
ATOM 1080 C CA . ALA A 1 138 ? 30.117 25.976 43.735 1.00 21.48 138 ALA A CA 1
ATOM 1081 C C . ALA A 1 138 ? 28.642 26.090 44.135 1.00 21.04 138 ALA A C 1
ATOM 1082 O O . ALA A 1 138 ? 27.798 25.339 43.641 1.00 18.97 138 ALA A O 1
ATOM 1084 N N . ASN A 1 139 ? 28.321 27.019 45.029 1.00 13.83 139 ASN A N 1
ATOM 1085 C CA . ASN A 1 139 ? 26.952 27.158 45.468 1.00 12.92 139 ASN A CA 1
ATOM 1086 C C . ASN A 1 139 ? 26.756 28.409 46.315 1.00 20.92 139 ASN A C 1
ATOM 1087 O O . ASN A 1 139 ? 27.603 28.738 47.148 1.00 16.81 139 ASN A O 1
ATOM 1092 N N . GLY A 1 140 ? 25.644 29.105 46.086 1.00 19.30 140 GLY A N 1
ATOM 1093 C CA . GLY A 1 140 ? 25.330 30.295 46.864 1.00 21.34 140 GLY A CA 1
ATOM 1094 C C . GLY A 1 140 ? 26.393 31.378 46.888 1.00 20.19 140 GLY A C 1
ATOM 1095 O O . GLY A 1 140 ? 26.653 31.968 47.943 1.00 18.77 140 GLY A O 1
ATOM 1096 N N . PHE A 1 141 ? 26.996 31.649 45.733 1.00 15.52 141 PHE A N 1
ATOM 1097 C CA . PHE A 1 141 ? 28.034 32.675 45.600 1.00 20.71 141 PHE A CA 1
ATOM 1098 C C . PHE A 1 141 ? 29.357 32.188 46.158 1.00 14.45 141 PHE A C 1
ATOM 1099 O O . PHE A 1 141 ? 30.336 32.914 46.111 1.00 16.39 141 PHE A O 1
ATOM 1107 N N . CYS A 1 142 ? 29.389 30.982 46.716 1.00 16.77 142 CYS A N 1
ATOM 1108 C CA . CYS A 1 142 ? 30.629 30.466 47.285 1.00 17.71 142 CYS A CA 1
ATOM 1109 C C . CYS A 1 142 ? 31.313 29.421 46.401 1.00 18.09 142 CYS A C 1
ATOM 1110 O O . CYS A 1 142 ? 30.647 28.527 45.856 1.00 16.60 142 CYS A O 1
ATOM 1113 N N . TYR A 1 143 ? 32.639 29.539 46.272 1.00 12.50 143 TYR A N 1
ATOM 1114 C CA . TYR A 1 143 ? 33.429 28.603 45.478 1.00 15.32 143 TYR A CA 1
ATOM 1115 C C . TYR A 1 143 ? 34.310 27.723 46.358 1.00 17.35 143 TYR A C 1
ATOM 1116 O O . TYR A 1 143 ? 34.581 26.574 46.013 1.00 16.67 143 TYR A O 1
ATOM 1125 N N . ILE A 1 144 ? 34.763 28.262 47.489 1.00 14.93 144 ILE A N 1
ATOM 1126 C CA . ILE A 1 144 ? 35.599 27.500 48.408 1.00 14.17 144 ILE A CA 1
ATOM 1127 C C . ILE A 1 144 ? 34.959 27.615 49.788 1.00 17.22 144 ILE A C 1
ATOM 1128 O O . ILE A 1 144 ? 34.606 28.716 50.220 1.00 14.72 144 ILE A O 1
ATOM 1133 N N . ASN A 1 145 ? 34.798 26.486 50.474 1.00 13.46 145 ASN A N 1
ATOM 1134 C CA . ASN A 1 145 ? 34.170 26.493 51.797 1.00 16.09 145 ASN A CA 1
ATOM 1135 C C . ASN A 1 145 ? 35.266 26.639 52.873 1.00 15.04 145 ASN A C 1
ATOM 1136 O O . ASN A 1 145 ? 35.812 25.637 53.338 1.00 15.72 145 ASN A O 1
ATOM 1141 N N . ASN A 1 146 ? 35.599 27.865 53.282 1.00 12.34 146 ASN A N 1
ATOM 1142 C CA . ASN A 1 146 ? 36.685 28.006 54.262 1.00 15.31 146 ASN A CA 1
ATOM 1143 C C . ASN A 1 146 ? 36.306 27.400 55.613 1.00 13.04 146 ASN A C 1
ATOM 1144 O O . ASN A 1 146 ? 37.160 26.865 56.314 1.00 14.76 146 ASN A O 1
ATOM 1149 N N . PRO A 1 147 ? 35.025 27.489 56.016 1.00 14.28 147 PRO A N 1
ATOM 1150 C CA . PRO A 1 147 ? 34.750 26.843 57.307 1.00 13.51 147 PRO A CA 1
ATOM 1151 C C . PRO A 1 147 ? 35.118 25.330 57.278 1.00 18.86 147 PRO A C 1
ATOM 1152 O O . PRO A 1 147 ? 35.678 24.796 58.251 1.00 16.24 147 PRO A O 1
ATOM 1156 N N . ALA A 1 148 ? 34.818 24.642 56.171 1.00 15.01 148 ALA A N 1
ATOM 1157 C CA . ALA A 1 148 ? 35.122 23.200 56.080 1.00 15.58 148 ALA A CA 1
ATOM 1158 C C . ALA A 1 148 ? 36.624 22.956 55.984 1.00 14.94 148 ALA A C 1
ATOM 1159 O O . ALA A 1 148 ? 37.138 21.999 56.560 1.00 14.69 148 ALA A O 1
ATOM 1161 N N . VAL A 1 149 ? 37.328 23.817 55.263 1.00 12.49 149 VAL A N 1
ATOM 1162 C CA . VAL A 1 149 ? 38.778 23.708 55.163 1.00 15.31 149 VAL A CA 1
ATOM 1163 C C . VAL A 1 149 ? 39.323 23.887 56.572 1.00 20.14 149 VAL A C 1
ATOM 1164 O O . VAL A 1 149 ? 40.172 23.109 57.028 1.00 17.32 149 VAL A O 1
ATOM 1168 N N . GLY A 1 150 ? 38.815 24.899 57.271 1.00 15.45 150 GLY A N 1
ATOM 1169 C CA . GLY A 1 150 ? 39.284 25.168 58.622 1.00 20.96 150 GLY A CA 1
ATOM 1170 C C . GLY A 1 150 ? 39.030 24.053 59.621 1.00 24.16 150 GLY A C 1
ATOM 1171 O O . GLY A 1 150 ? 39.888 23.738 60.458 1.00 19.50 150 GLY A O 1
ATOM 1172 N N . ILE A 1 151 ? 37.842 23.465 59.557 1.00 16.67 151 ILE A N 1
ATOM 1173 C CA . ILE A 1 151 ? 37.490 22.375 60.461 1.00 19.56 151 ILE A CA 1
ATOM 1174 C C . ILE A 1 151 ? 38.352 21.148 60.164 1.00 22.66 151 ILE A C 1
ATOM 1175 O O . ILE A 1 151 ? 38.796 20.472 61.087 1.00 20.08 151 ILE A O 1
ATOM 1180 N N . GLU A 1 152 ? 38.599 20.861 58.888 1.00 19.71 152 GLU A N 1
ATOM 1181 C CA . GLU A 1 152 ? 39.434 19.718 58.533 1.00 13.85 152 GLU A CA 1
ATOM 1182 C C . GLU A 1 152 ? 40.865 20.010 58.942 1.00 16.85 152 GLU A C 1
ATOM 1183 O O . GLU A 1 152 ? 41.629 19.110 59.289 1.00 19.25 152 GLU A O 1
ATOM 1189 N N . TYR A 1 153 ? 41.228 21.290 58.931 1.00 14.74 153 TYR A N 1
ATOM 1190 C CA . TYR A 1 153 ? 42.574 21.672 59.350 1.00 17.71 153 TYR A CA 1
ATOM 1191 C C . TYR A 1 153 ? 42.712 21.274 60.828 1.00 20.00 153 TYR A C 1
ATOM 1192 O O . TYR A 1 153 ? 43.722 20.698 61.247 1.00 19.61 153 TYR A O 1
ATOM 1201 N N . LEU A 1 154 ? 41.683 21.569 61.616 1.00 17.78 154 LEU A N 1
ATOM 1202 C CA . LEU A 1 154 ? 41.698 21.239 63.042 1.00 17.26 154 LEU A CA 1
ATOM 1203 C C . LEU A 1 154 ? 41.669 19.715 63.262 1.00 19.69 154 LEU A C 1
ATOM 1204 O O . LEU A 1 154 ? 42.357 19.191 64.149 1.00 22.91 154 LEU A O 1
ATOM 1209 N N . ARG A 1 155 ? 40.878 18.996 62.469 1.00 20.88 155 ARG A N 1
ATOM 1210 C CA . ARG A 1 155 ? 40.840 17.539 62.622 1.00 22.64 155 ARG A CA 1
ATOM 1211 C C . ARG A 1 155 ? 42.235 16.966 62.390 1.00 28.00 155 ARG A C 1
ATOM 1212 O O . ARG A 1 155 ? 42.674 16.070 63.119 1.00 28.05 155 ARG A O 1
ATOM 1220 N N . LYS A 1 156 ? 42.949 17.486 61.395 1.00 23.53 156 LYS A N 1
ATOM 1221 C CA . LYS A 1 156 ? 44.290 16.977 61.128 1.00 26.79 156 LYS A CA 1
ATOM 1222 C C . LYS A 1 156 ? 45.233 17.260 62.299 1.00 26.40 156 LYS A C 1
ATOM 1223 O O . LYS A 1 156 ? 46.188 16.511 62.529 1.00 26.19 156 LYS A O 1
ATOM 1229 N N . LYS A 1 157 ? 44.960 18.337 63.032 1.00 22.50 157 LYS A N 1
ATOM 1230 C CA . LYS A 1 157 ? 45.757 18.709 64.204 1.00 21.12 157 LYS A CA 1
ATOM 1231 C C . LYS A 1 157 ? 45.421 17.825 65.411 1.00 22.98 157 LYS A C 1
ATOM 1232 O O . LYS A 1 157 ? 46.085 17.903 66.444 1.00 27.77 157 LYS A O 1
ATOM 1238 N N . GLY A 1 158 ? 44.392 16.995 65.284 1.00 26.49 158 GLY A N 1
ATOM 1239 C CA . GLY A 1 158 ? 44.023 16.106 66.376 1.00 24.82 158 GLY A CA 1
ATOM 1240 C C . GLY A 1 158 ? 42.771 16.459 67.161 1.00 33.13 158 GLY A C 1
ATOM 1241 O O . GLY A 1 158 ? 42.421 15.775 68.128 1.00 27.21 158 GLY A O 1
ATOM 1242 N N . PHE A 1 159 ? 42.085 17.529 66.781 1.00 27.47 159 PHE A N 1
ATOM 1243 C CA . PHE A 1 159 ? 40.866 17.861 67.502 1.00 24.15 159 PHE A CA 1
ATOM 1244 C C . PHE A 1 159 ? 39.792 16.854 67.120 1.00 28.02 159 PHE A C 1
ATOM 1245 O O . PHE A 1 159 ? 39.639 16.533 65.947 1.00 21.14 159 PHE A O 1
ATOM 1253 N N . LYS A 1 160 ? 39.056 16.361 68.110 1.00 24.79 160 LYS A N 1
ATOM 1254 C CA . LYS A 1 160 ? 38.011 15.366 67.881 1.00 24.26 160 LYS A CA 1
ATOM 1255 C C . LYS A 1 160 ? 36.599 15.822 68.225 1.00 21.12 160 LYS A C 1
ATOM 1256 O O . LYS A 1 160 ? 35.632 15.072 68.051 1.00 22.43 160 LYS A O 1
ATOM 1262 N N . ARG A 1 161 ? 36.476 17.042 68.733 1.00 19.68 161 ARG A N 1
ATOM 1263 C CA . ARG A 1 161 ? 35.164 17.594 69.073 1.00 20.84 161 ARG A CA 1
ATOM 1264 C C . ARG A 1 161 ? 35.171 19.060 68.680 1.00 18.98 161 ARG A C 1
ATOM 1265 O O . ARG A 1 161 ? 35.552 19.932 69.460 1.00 23.57 161 ARG A O 1
ATOM 1273 N N . ILE A 1 162 ? 34.743 19.332 67.458 1.00 19.82 162 ILE A N 1
ATOM 1274 C CA . ILE A 1 162 ? 34.744 20.700 66.947 1.00 17.81 162 ILE A CA 1
ATOM 1275 C C . ILE A 1 162 ? 33.316 21.184 66.724 1.00 14.71 162 ILE A C 1
ATOM 1276 O O . ILE A 1 162 ? 32.520 20.492 66.126 1.00 17.99 162 ILE A O 1
ATOM 1281 N N . LEU A 1 163 ? 32.996 22.374 67.217 1.00 16.93 163 LEU A N 1
ATOM 1282 C CA . LEU A 1 163 ? 31.653 22.902 67.061 1.00 20.73 163 LEU A CA 1
ATOM 1283 C C . LEU A 1 163 ? 31.705 24.071 66.106 1.00 18.40 163 LEU A C 1
ATOM 1284 O O . LEU A 1 163 ? 32.607 24.889 66.188 1.00 18.65 163 LEU A O 1
ATOM 1289 N N . TYR A 1 164 ? 30.752 24.128 65.186 1.00 16.97 164 TYR A N 1
ATOM 1290 C CA . TYR A 1 164 ? 30.656 25.246 64.252 1.00 11.76 164 TYR A CA 1
ATOM 1291 C C . TYR A 1 164 ? 29.279 25.873 64.463 1.00 15.67 164 TYR A C 1
ATOM 1292 O O . TYR A 1 164 ? 28.260 25.177 64.455 1.00 16.07 164 TYR A O 1
ATOM 1301 N N . ILE A 1 165 ? 29.240 27.187 64.674 1.00 14.52 165 ILE A N 1
ATOM 1302 C CA . ILE A 1 165 ? 27.978 27.887 64.893 1.00 18.37 165 ILE A CA 1
ATOM 1303 C C . ILE A 1 165 ? 27.853 28.926 63.779 1.00 20.75 165 ILE A C 1
ATOM 1304 O O . ILE A 1 165 ? 28.759 29.733 63.569 1.00 16.67 165 ILE A O 1
ATOM 1309 N N . ASP A 1 166 ? 26.725 28.901 63.084 1.00 15.37 166 ASP A N 1
ATOM 1310 C CA . ASP A 1 166 ? 26.503 29.779 61.942 1.00 15.63 166 ASP A CA 1
ATOM 1311 C C . ASP A 1 166 ? 25.334 30.740 62.174 1.00 15.54 166 ASP A C 1
ATOM 1312 O O . ASP A 1 166 ? 24.160 30.355 62.137 1.00 12.60 166 ASP A O 1
ATOM 1317 N N . LEU A 1 167 ? 25.647 32.010 62.407 1.00 14.02 167 LEU A N 1
ATOM 1318 C CA . LEU A 1 167 ? 24.598 32.993 62.665 1.00 12.05 167 LEU A CA 1
ATOM 1319 C C . LEU A 1 167 ? 24.122 33.776 61.449 1.00 12.62 167 LEU A C 1
ATOM 1320 O O . LEU A 1 167 ? 23.288 34.678 61.570 1.00 15.00 167 LEU A O 1
ATOM 1325 N N . ASP A 1 168 ? 24.667 33.431 60.288 1.00 14.35 168 ASP A N 1
ATOM 1326 C CA . ASP A 1 168 ? 24.277 34.056 59.022 1.00 19.50 168 ASP A CA 1
ATOM 1327 C C . ASP A 1 168 ? 22.787 33.751 58.834 1.00 16.30 168 ASP A C 1
ATOM 1328 O O . ASP A 1 168 ? 22.327 32.696 59.252 1.00 17.72 168 ASP A O 1
ATOM 1333 N N . ALA A 1 169 ? 22.059 34.657 58.175 1.00 14.11 169 ALA A N 1
ATOM 1334 C CA . ALA A 1 169 ? 20.618 34.503 57.934 1.00 19.61 169 ALA A CA 1
ATOM 1335 C C . ALA A 1 169 ? 20.277 33.400 56.926 1.00 18.23 169 ALA A C 1
ATOM 1336 O O . ALA A 1 169 ? 19.105 33.159 56.641 1.00 17.20 169 ALA A O 1
ATOM 1338 N N . HIS A 1 170 ? 21.301 32.750 56.373 1.00 16.53 170 HIS A N 1
ATOM 1339 C CA . HIS A 1 170 ? 21.075 31.652 55.436 1.00 17.51 170 HIS A CA 1
ATOM 1340 C C . HIS A 1 170 ? 21.781 30.413 55.967 1.00 16.72 170 HIS A C 1
ATOM 1341 O O . HIS A 1 170 ? 22.827 30.511 56.610 1.00 15.92 170 HIS A O 1
ATOM 1348 N N . HIS A 1 171 ? 21.209 29.245 55.682 1.00 15.28 171 HIS A N 1
ATOM 1349 C CA . HIS A 1 171 ? 21.751 27.961 56.123 1.00 12.53 171 HIS A CA 1
ATOM 1350 C C . HIS A 1 171 ? 23.107 27.602 55.498 1.00 15.55 171 HIS A C 1
ATOM 1351 O O . HIS A 1 171 ? 23.318 27.784 54.298 1.00 17.03 171 HIS A O 1
ATOM 1358 N N . CYS A 1 172 ? 24.026 27.105 56.323 1.00 14.33 172 CYS A N 1
ATOM 1359 C CA . CYS A 1 172 ? 25.350 26.675 55.866 1.00 13.65 172 CYS A CA 1
ATOM 1360 C C . CYS A 1 172 ? 25.212 25.274 55.257 1.00 16.52 172 CYS A C 1
ATOM 1361 O O . CYS A 1 172 ? 25.750 24.297 55.783 1.00 14.95 172 CYS A O 1
ATOM 1364 N N . ASP A 1 173 ? 24.516 25.173 54.130 1.00 15.42 173 ASP A N 1
ATOM 1365 C CA . ASP A 1 173 ? 24.302 23.865 53.531 1.00 14.75 173 ASP A CA 1
ATOM 1366 C C . ASP A 1 173 ? 25.590 23.145 53.149 1.00 16.39 173 ASP A C 1
ATOM 1367 O O . ASP A 1 173 ? 25.684 21.922 53.279 1.00 16.48 173 ASP A O 1
ATOM 1372 N N . GLY A 1 174 ? 26.583 23.912 52.705 1.00 15.58 174 GLY A N 1
ATOM 1373 C CA . GLY A 1 174 ? 27.869 23.346 52.360 1.00 13.97 174 GLY A CA 1
ATOM 1374 C C . GLY A 1 174 ? 28.508 22.723 53.595 1.00 18.44 174 GLY A C 1
ATOM 1375 O O . GLY A 1 174 ? 28.970 21.586 53.540 1.00 15.48 174 GLY A O 1
ATOM 1376 N N . VAL A 1 175 ? 28.554 23.456 54.706 1.00 16.84 175 VAL A N 1
ATOM 1377 C CA . VAL A 1 175 ? 29.136 22.923 55.946 1.00 16.54 175 VAL A CA 1
ATOM 1378 C C . VAL A 1 175 ? 28.318 21.720 56.467 1.00 19.21 175 VAL A C 1
ATOM 1379 O O . VAL A 1 175 ? 28.876 20.735 56.961 1.00 17.75 175 VAL A O 1
ATOM 1383 N N . GLN A 1 176 ? 26.996 21.798 56.367 1.00 17.74 176 GLN A N 1
ATOM 1384 C CA . GLN A 1 176 ? 26.164 20.685 56.832 1.00 15.66 176 GLN A CA 1
ATOM 1385 C C . GLN A 1 176 ? 26.527 19.387 56.121 1.00 16.33 176 GLN A C 1
ATOM 1386 O O . GLN A 1 176 ? 26.751 18.354 56.748 1.00 17.46 176 GLN A O 1
ATOM 1392 N N . GLU A 1 177 ? 26.581 19.443 54.799 1.00 22.24 177 GLU A N 1
ATOM 1393 C CA . GLU A 1 177 ? 26.909 18.251 54.021 1.00 19.67 177 GLU A CA 1
ATOM 1394 C C . GLU A 1 177 ? 28.284 17.713 54.376 1.00 20.42 177 GLU A C 1
ATOM 1395 O O . GLU A 1 177 ? 28.486 16.503 54.527 1.00 17.05 177 GLU A O 1
ATOM 1401 N N . ALA A 1 178 ? 29.233 18.626 54.527 1.00 19.67 178 ALA A N 1
ATOM 1402 C CA . ALA A 1 178 ? 30.611 18.259 54.839 1.00 18.18 178 ALA A CA 1
ATOM 1403 C C . ALA A 1 178 ? 30.806 17.418 56.106 1.00 17.56 178 ALA A C 1
ATOM 1404 O O . ALA A 1 178 ? 31.690 16.555 56.167 1.00 17.72 178 ALA A O 1
ATOM 1406 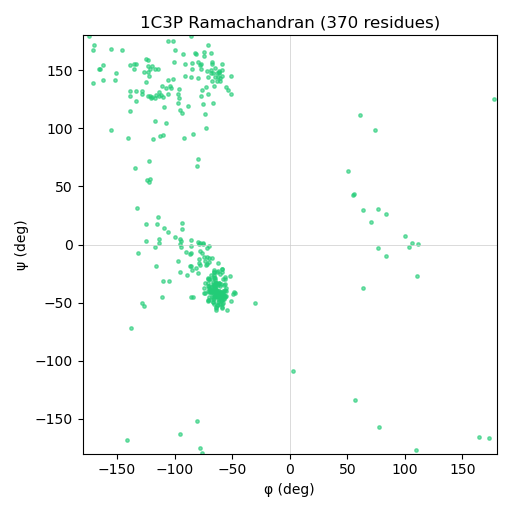N N . PHE A 1 179 ? 29.981 17.656 57.116 1.00 18.82 179 PHE A N 1
ATOM 1407 C CA . PHE A 1 179 ? 30.124 16.945 58.379 1.00 20.26 179 PHE A CA 1
ATOM 1408 C C . PHE A 1 179 ? 28.882 16.219 58.833 1.00 18.52 179 PHE A C 1
ATOM 1409 O O . PHE A 1 179 ? 28.773 15.828 60.000 1.00 20.21 179 PHE A O 1
ATOM 1417 N N . TYR A 1 180 ? 27.969 16.016 57.895 1.00 18.33 180 TYR A N 1
ATOM 1418 C CA . TYR A 1 180 ? 26.698 15.379 58.176 1.00 19.93 180 TYR A CA 1
ATOM 1419 C C . TYR A 1 180 ? 26.855 13.970 58.737 1.00 22.61 180 TYR A C 1
ATOM 1420 O O . TYR A 1 180 ? 26.064 13.526 59.579 1.00 23.44 180 TYR A O 1
ATOM 1429 N N . ASP A 1 181 ? 27.893 13.298 58.253 1.00 22.27 181 ASP A N 1
ATOM 1430 C CA . ASP A 1 181 ? 28.245 11.920 58.590 1.00 33.84 181 ASP A CA 1
ATOM 1431 C C . ASP A 1 181 ? 29.107 11.654 59.838 1.00 30.21 181 ASP A C 1
ATOM 1432 O O . ASP A 1 181 ? 29.307 10.497 60.227 1.00 27.84 181 ASP A O 1
ATOM 1437 N N . THR A 1 182 ? 29.615 12.696 60.480 1.00 27.53 182 THR A N 1
ATOM 1438 C CA . THR A 1 182 ? 30.472 12.466 61.634 1.00 21.19 182 THR A CA 1
ATOM 1439 C C . THR A 1 182 ? 30.010 13.050 62.954 1.00 25.02 182 THR A C 1
ATOM 1440 O O . THR A 1 182 ? 29.306 14.049 62.992 1.00 23.56 182 THR A O 1
ATOM 1444 N N . ASP A 1 183 ? 30.434 12.424 64.042 1.00 19.66 183 ASP A N 1
ATOM 1445 C CA . ASP A 1 183 ? 30.086 12.894 65.371 1.00 21.52 183 ASP A CA 1
ATOM 1446 C C . ASP A 1 183 ? 31.257 13.685 65.947 1.00 16.66 183 ASP A C 1
ATOM 1447 O O . ASP A 1 183 ? 31.236 14.092 67.104 1.00 23.37 183 ASP A O 1
ATOM 1452 N N . GLN A 1 184 ? 32.286 13.909 65.131 1.00 21.95 184 GLN A N 1
ATOM 1453 C CA . GLN A 1 184 ? 33.437 14.672 65.590 1.00 17.65 184 GLN A CA 1
ATOM 1454 C C . GLN A 1 184 ? 33.207 16.165 65.382 1.00 18.54 184 GLN A C 1
ATOM 1455 O O . GLN A 1 184 ? 33.881 17.009 65.972 1.00 18.11 184 GLN A O 1
ATOM 1461 N N . VAL A 1 185 ? 32.258 16.481 64.519 1.00 19.18 185 VAL A N 1
ATOM 1462 C CA . VAL A 1 185 ? 31.934 17.872 64.267 1.00 21.57 185 VAL A CA 1
ATOM 1463 C C . VAL A 1 185 ? 30.449 18.035 64.523 1.00 16.91 185 VAL A C 1
ATOM 1464 O O . VAL A 1 185 ? 29.658 17.156 64.179 1.00 20.79 185 VAL A O 1
ATOM 1468 N N . PHE A 1 186 ? 30.081 19.146 65.153 1.00 18.73 186 PHE A N 1
ATOM 1469 C CA . PHE A 1 186 ? 28.687 19.446 65.435 1.00 16.22 186 PHE A CA 1
ATOM 1470 C C . PHE A 1 186 ? 28.437 20.789 64.778 1.00 17.16 186 PHE A C 1
ATOM 1471 O O . PHE A 1 186 ? 29.192 21.725 64.993 1.00 19.37 186 PHE A O 1
ATOM 1479 N N . VAL A 1 187 ? 27.391 20.874 63.961 1.00 19.67 187 VAL A N 1
ATOM 1480 C CA . VAL A 1 187 ? 27.075 22.116 63.277 1.00 17.74 187 VAL A CA 1
ATOM 1481 C C . VAL A 1 187 ? 25.732 22.637 63.746 1.00 18.46 187 VAL A C 1
ATOM 1482 O O . VAL A 1 187 ? 24.752 21.903 63.764 1.00 20.64 187 VAL A O 1
ATOM 1486 N N . LEU A 1 188 ? 25.708 23.899 64.150 1.00 14.42 188 LEU A N 1
ATOM 1487 C CA . LEU A 1 188 ? 24.482 24.563 64.567 1.00 16.68 188 LEU A CA 1
ATOM 1488 C C . LEU A 1 188 ? 24.272 25.756 63.667 1.00 20.01 188 LEU A C 1
ATOM 1489 O O . LEU A 1 188 ? 25.164 26.595 63.506 1.00 18.86 188 LEU A O 1
ATOM 1494 N N . SER A 1 189 ? 23.106 25.845 63.057 1.00 14.46 189 SER A N 1
ATOM 1495 C CA . SER A 1 189 ? 22.841 27.011 62.230 1.00 14.56 189 SER A CA 1
ATOM 1496 C C . SER A 1 189 ? 21.487 27.606 62.508 1.00 15.24 189 SER A C 1
ATOM 1497 O O . SER A 1 189 ? 20.509 26.885 62.578 1.00 21.46 189 SER A O 1
ATOM 1500 N N . LEU A 1 190 ? 21.423 28.921 62.690 1.00 14.92 190 LEU A N 1
ATOM 1501 C CA . LEU A 1 190 ? 20.128 29.572 62.826 1.00 15.54 190 LEU A CA 1
ATOM 1502 C C . LEU A 1 190 ? 20.035 30.250 61.456 1.00 14.31 190 LEU A C 1
ATOM 1503 O O . LEU A 1 190 ? 21.031 30.752 60.951 1.00 15.43 190 LEU A O 1
ATOM 1508 N N . HIS A 1 191 ? 18.855 30.285 60.856 1.00 16.88 191 HIS A N 1
ATOM 1509 C CA . HIS A 1 191 ? 18.732 30.884 59.535 1.00 14.34 191 HIS A CA 1
ATOM 1510 C C . HIS A 1 191 ? 17.277 31.026 59.110 1.00 16.19 191 HIS A C 1
ATOM 1511 O O . HIS A 1 191 ? 16.381 30.489 59.766 1.00 16.73 191 HIS A O 1
ATOM 1518 N N . GLN A 1 192 ? 17.044 31.796 58.045 1.00 14.78 192 GLN A N 1
ATOM 1519 C CA . GLN A 1 192 ? 15.683 31.968 57.516 1.00 16.33 192 GLN A CA 1
ATOM 1520 C C . GLN A 1 192 ? 15.262 30.584 57.072 1.00 15.06 192 GLN A C 1
ATOM 1521 O O . GLN A 1 192 ? 16.071 29.843 56.514 1.00 19.23 192 GLN A O 1
ATOM 1527 N N . SER A 1 193 ? 14.007 30.223 57.304 1.00 15.63 193 SER A N 1
ATOM 1528 C CA . SER A 1 193 ? 13.561 28.907 56.877 1.00 13.84 193 SER A CA 1
ATOM 1529 C C . SER A 1 193 ? 13.687 28.704 55.350 1.00 11.80 193 SER A C 1
ATOM 1530 O O . SER A 1 193 ? 13.400 29.601 54.569 1.00 18.44 193 SER A O 1
ATOM 1533 N N . PRO A 1 194 ? 14.103 27.505 54.928 1.00 14.59 194 PRO A N 1
ATOM 1534 C CA . PRO A 1 194 ? 14.268 27.143 53.513 1.00 15.30 194 PRO A CA 1
ATOM 1535 C C . PRO A 1 194 ? 12.880 27.104 52.866 1.00 16.40 194 PRO A C 1
ATOM 1536 O O . PRO A 1 194 ? 12.757 27.003 51.640 1.00 19.43 194 PRO A O 1
ATOM 1540 N N . GLU A 1 195 ? 11.828 27.151 53.681 1.00 20.57 195 GLU A N 1
ATOM 1541 C CA . GLU A 1 195 ? 10.483 27.161 53.099 1.00 30.15 195 GLU A CA 1
ATOM 1542 C C . GLU A 1 195 ? 10.333 28.474 52.318 1.00 26.92 195 GLU A C 1
ATOM 1543 O O . GLU A 1 195 ? 9.522 28.557 51.395 1.00 24.59 195 GLU A O 1
ATOM 1549 N N . TYR A 1 196 ? 11.116 29.501 52.669 1.00 18.16 196 TYR A N 1
ATOM 1550 C CA . TYR A 1 196 ? 11.024 30.753 51.922 1.00 15.81 196 TYR A CA 1
ATOM 1551 C C . TYR A 1 196 ? 12.342 31.372 51.475 1.00 16.89 196 TYR A C 1
ATOM 1552 O O . TYR A 1 196 ? 12.336 32.347 50.718 1.00 23.08 196 TYR A O 1
ATOM 1561 N N . ALA A 1 197 ? 13.466 30.817 51.911 1.00 17.52 197 ALA A N 1
ATOM 1562 C CA . ALA A 1 197 ? 14.754 31.400 51.512 1.00 20.26 197 ALA A CA 1
ATOM 1563 C C . ALA A 1 197 ? 15.814 30.392 51.074 1.00 13.51 197 ALA A C 1
ATOM 1564 O O . ALA A 1 197 ? 15.787 29.229 51.457 1.00 19.35 197 ALA A O 1
ATOM 1566 N N . PHE A 1 198 ? 16.757 30.869 50.257 1.00 18.01 198 PHE A N 1
ATOM 1567 C CA . PHE A 1 198 ? 17.861 30.049 49.782 1.00 17.97 198 PHE A CA 1
ATOM 1568 C C . PHE A 1 198 ? 18.453 29.419 51.032 1.00 16.02 198 PHE A C 1
ATOM 1569 O O . PHE A 1 198 ? 18.552 30.073 52.061 1.00 20.95 198 PHE A O 1
ATOM 1577 N N . PRO A 1 199 ? 18.941 28.176 50.937 1.00 19.92 199 PRO A N 1
ATOM 1578 C CA . PRO A 1 199 ? 18.990 27.318 49.744 1.00 23.54 199 PRO A CA 1
ATOM 1579 C C . PRO A 1 199 ? 17.710 26.595 49.312 1.00 30.97 199 PRO A C 1
ATOM 1580 O O . PRO A 1 199 ? 17.733 25.855 48.322 1.00 23.25 199 PRO A O 1
ATOM 1584 N N . PHE A 1 200 ? 16.621 26.795 50.054 1.00 20.32 200 PHE A N 1
ATOM 1585 C CA . PHE A 1 200 ? 15.319 26.166 49.752 1.00 20.27 200 PHE A CA 1
ATOM 1586 C C . PHE A 1 200 ? 15.294 24.637 49.845 1.00 18.44 200 PHE A C 1
ATOM 1587 O O . PHE A 1 200 ? 14.302 24.049 50.272 1.00 20.74 200 PHE A O 1
ATOM 1595 N N . GLU A 1 201 ? 16.384 24.004 49.418 1.00 20.77 201 GLU A N 1
ATOM 1596 C CA . GLU A 1 201 ? 16.522 22.542 49.399 1.00 27.34 201 GLU A CA 1
ATOM 1597 C C . GLU A 1 201 ? 17.007 21.891 50.695 1.00 23.51 201 GLU A C 1
ATOM 1598 O O . GLU A 1 201 ? 16.845 20.689 50.886 1.00 23.17 201 GLU A O 1
ATOM 1604 N N . LYS A 1 202 ? 17.619 22.681 51.571 1.00 20.03 202 LYS A N 1
ATOM 1605 C CA . LYS A 1 202 ? 18.178 22.177 52.829 1.00 17.01 202 LYS A CA 1
ATOM 1606 C C . LYS A 1 202 ? 18.016 23.240 53.899 1.00 17.02 202 LYS A C 1
ATOM 1607 O O . LYS A 1 202 ? 17.705 24.381 53.585 1.00 20.20 202 LYS A O 1
ATOM 1613 N N . GLY A 1 203 ? 18.232 22.875 55.160 1.00 22.94 203 GLY A N 1
ATOM 1614 C CA . GLY A 1 203 ? 18.064 23.850 56.223 1.00 19.38 203 GLY A CA 1
ATOM 1615 C C . GLY A 1 203 ? 16.874 23.564 57.128 1.00 20.48 203 GLY A C 1
ATOM 1616 O O . GLY A 1 203 ? 16.607 24.312 58.070 1.00 18.55 203 GLY A O 1
ATOM 1617 N N . PHE A 1 204 ? 16.150 22.484 56.852 1.00 15.42 204 PHE A N 1
ATOM 1618 C CA . PHE A 1 204 ? 14.983 22.143 57.670 1.00 20.73 204 PHE A CA 1
ATOM 1619 C C . PHE A 1 204 ? 15.376 21.513 59.006 1.00 18.73 204 PHE A C 1
ATOM 1620 O O . PHE A 1 204 ? 16.415 20.851 59.131 1.00 20.18 204 PHE A O 1
ATOM 1628 N N . LEU A 1 205 ? 14.518 21.726 59.994 1.00 19.46 205 LEU A N 1
ATOM 1629 C CA . LEU A 1 205 ? 14.727 21.244 61.356 1.00 21.09 205 LEU A CA 1
ATOM 1630 C C . LEU A 1 205 ? 14.943 19.748 61.489 1.00 23.53 205 LEU A C 1
ATOM 1631 O O . LEU A 1 205 ? 15.659 19.315 62.381 1.00 21.28 205 LEU A O 1
ATOM 1636 N N . GLU A 1 206 ? 14.356 18.959 60.591 1.00 21.59 206 GLU A N 1
ATOM 1637 C CA . GLU A 1 206 ? 14.487 17.502 60.686 1.00 27.89 206 GLU A CA 1
ATOM 1638 C C . GLU A 1 206 ? 15.819 16.955 60.188 1.00 22.86 206 GLU A C 1
ATOM 1639 O O . GLU A 1 206 ? 16.071 15.753 60.286 1.00 21.21 206 GLU A O 1
ATOM 1645 N N . GLU A 1 207 ? 16.666 17.816 59.631 1.00 25.04 207 GLU A N 1
ATOM 1646 C CA . GLU A 1 207 ? 17.976 17.373 59.152 1.00 19.61 207 GLU A CA 1
ATOM 1647 C C . GLU A 1 207 ? 18.921 17.379 60.350 1.00 28.83 207 GLU A C 1
ATOM 1648 O O . GLU A 1 207 ? 19.506 18.416 60.687 1.00 18.11 207 GLU A O 1
ATOM 1654 N N . ILE A 1 208 ? 19.081 16.218 60.988 1.00 21.60 208 ILE A N 1
ATOM 1655 C CA . ILE A 1 208 ? 19.930 16.138 62.168 1.00 22.37 208 ILE A CA 1
ATOM 1656 C C . ILE A 1 208 ? 21.156 15.260 61.981 1.00 24.74 208 ILE A C 1
ATOM 1657 O O . ILE A 1 208 ? 21.785 14.850 62.943 1.00 22.68 208 ILE A O 1
ATOM 1662 N N . GLY A 1 209 ? 21.512 14.969 60.738 1.00 22.80 209 GLY A N 1
ATOM 1663 C CA . GLY A 1 209 ? 22.690 14.153 60.535 1.00 20.43 209 GLY A CA 1
ATOM 1664 C C . GLY A 1 209 ? 22.342 12.769 60.037 1.00 25.56 209 GLY A C 1
ATOM 1665 O O . GLY A 1 209 ? 21.165 12.447 59.850 1.00 25.22 209 GLY A O 1
ATOM 1666 N N . GLU A 1 210 ? 23.373 11.944 59.888 1.00 26.07 210 GLU A N 1
ATOM 1667 C CA . GLU A 1 210 ? 23.235 10.601 59.348 1.00 25.78 210 GLU A CA 1
ATOM 1668 C C . GLU A 1 210 ? 24.329 9.709 59.936 1.00 31.85 210 GLU A C 1
ATOM 1669 O O . GLU A 1 210 ? 25.447 10.170 60.217 1.00 28.85 210 GLU A O 1
ATOM 1675 N N . GLY A 1 211 ? 24.012 8.431 60.121 1.00 27.84 211 GLY A N 1
ATOM 1676 C CA . GLY A 1 211 ? 24.991 7.502 60.657 1.00 26.25 211 GLY A CA 1
ATOM 1677 C C . GLY A 1 211 ? 25.545 7.942 61.995 1.00 27.79 211 GLY A C 1
ATOM 1678 O O . GLY A 1 211 ? 24.788 8.324 62.874 1.00 28.66 211 GLY A O 1
ATOM 1679 N N . LYS A 1 212 ? 26.865 7.880 62.150 1.00 34.62 212 LYS A N 1
ATOM 1680 C CA . LYS A 1 212 ? 27.512 8.287 63.393 1.00 34.39 212 LYS A CA 1
ATOM 1681 C C . LYS A 1 212 ? 27.181 9.741 63.725 1.00 36.04 212 LYS A C 1
ATOM 1682 O O . LYS A 1 212 ? 27.109 10.126 64.897 1.00 28.34 212 LYS A O 1
ATOM 1688 N N . GLY A 1 213 ? 26.959 10.543 62.688 1.00 31.47 213 GLY A N 1
ATOM 1689 C CA . GLY A 1 213 ? 26.648 11.948 62.898 1.00 31.68 213 GLY A CA 1
ATOM 1690 C C . GLY A 1 213 ? 25.189 12.291 63.142 1.00 28.78 213 GLY A C 1
ATOM 1691 O O . GLY A 1 213 ? 24.840 13.460 63.259 1.00 22.56 213 GLY A O 1
ATOM 1692 N N . LYS A 1 214 ? 24.317 11.292 63.222 1.00 28.54 214 LYS A N 1
ATOM 1693 C CA . LYS A 1 214 ? 22.905 11.585 63.463 1.00 31.11 214 LYS A CA 1
ATOM 1694 C C . LYS A 1 214 ? 22.834 12.160 64.875 1.00 26.90 214 LYS A C 1
ATOM 1695 O O . LYS A 1 214 ? 23.260 11.524 65.831 1.00 33.33 214 LYS A O 1
ATOM 1701 N N . GLY A 1 215 ? 22.310 13.376 64.997 1.00 24.38 215 GLY A N 1
ATOM 1702 C CA . GLY A 1 215 ? 22.230 14.034 66.290 1.00 26.03 215 GLY A CA 1
ATOM 1703 C C . GLY A 1 215 ? 23.298 15.115 66.447 1.00 27.03 215 GLY A C 1
ATOM 1704 O O . GLY A 1 215 ? 23.352 15.820 67.458 1.00 23.34 215 GLY A O 1
ATOM 1705 N N . TYR A 1 216 ? 24.152 15.260 65.439 1.00 22.79 216 TYR A N 1
ATOM 1706 C CA . TYR A 1 216 ? 25.217 16.257 65.512 1.00 25.51 216 TYR A CA 1
ATOM 1707 C C . TYR A 1 216 ? 25.104 17.391 64.493 1.00 22.57 216 TYR A C 1
ATOM 1708 O O . TYR A 1 216 ? 26.097 18.014 64.126 1.00 19.70 216 TYR A O 1
ATOM 1717 N N . ASN A 1 217 ? 23.889 17.635 64.027 1.00 22.88 217 ASN A N 1
ATOM 1718 C CA . ASN A 1 217 ? 23.621 18.729 63.109 1.00 22.60 217 ASN A CA 1
ATOM 1719 C C . ASN A 1 217 ? 22.311 19.296 63.630 1.00 17.65 217 ASN A C 1
ATOM 1720 O O . ASN A 1 217 ? 21.381 18.550 63.894 1.00 17.63 217 ASN A O 1
ATOM 1725 N N . LEU A 1 218 ? 22.236 20.610 63.793 1.00 21.68 218 LEU A N 1
ATOM 1726 C CA . LEU A 1 218 ? 21.014 21.197 64.320 1.00 21.20 218 LEU A CA 1
ATOM 1727 C C . LEU A 1 218 ? 20.700 22.459 63.554 1.00 19.46 218 LEU A C 1
ATOM 1728 O O . LEU A 1 218 ? 21.467 23.425 63.615 1.00 16.70 218 LEU A O 1
ATOM 1733 N N . ASN A 1 219 ? 19.590 22.441 62.824 1.00 15.43 219 ASN A N 1
ATOM 1734 C CA . ASN A 1 219 ? 19.143 23.609 62.072 1.00 14.05 219 ASN A CA 1
ATOM 1735 C C . ASN A 1 219 ? 17.990 24.256 62.821 1.00 21.98 219 ASN A C 1
ATOM 1736 O O . ASN A 1 219 ? 17.075 23.569 63.262 1.00 18.65 219 ASN A O 1
ATOM 1741 N N . ILE A 1 220 ? 18.025 25.580 62.952 1.00 16.82 220 ILE A N 1
ATOM 1742 C CA . ILE A 1 220 ? 16.951 26.298 63.640 1.00 13.22 220 ILE A CA 1
ATOM 1743 C C . ILE A 1 220 ? 16.363 27.246 62.573 1.00 18.80 220 ILE A C 1
ATOM 1744 O O . ILE A 1 220 ? 16.810 28.386 62.419 1.00 15.52 220 ILE A O 1
ATOM 1749 N N . PRO A 1 221 ? 15.341 26.790 61.826 1.00 16.72 221 PRO A N 1
ATOM 1750 C CA . PRO A 1 221 ? 14.739 27.628 60.785 1.00 19.83 221 PRO A CA 1
ATOM 1751 C C . PRO A 1 221 ? 13.849 28.664 61.444 1.00 21.26 221 PRO A C 1
ATOM 1752 O O . PRO A 1 221 ? 13.061 28.318 62.314 1.00 22.46 221 PRO A O 1
ATOM 1756 N N . LEU A 1 222 ? 13.977 29.926 61.028 1.00 19.70 222 LEU A N 1
ATOM 1757 C CA . LEU A 1 222 ? 13.209 31.018 61.612 1.00 21.62 222 LEU A CA 1
ATOM 1758 C C . LEU A 1 222 ? 12.350 31.763 60.590 1.00 19.68 222 LEU A C 1
ATOM 1759 O O . LEU A 1 222 ? 12.687 31.830 59.412 1.00 18.07 222 LEU A O 1
ATOM 1764 N N . PRO A 1 223 ? 11.220 32.329 61.042 1.00 19.37 223 PRO A N 1
ATOM 1765 C CA . PRO A 1 223 ? 10.264 33.065 60.203 1.00 19.59 223 PRO A CA 1
ATOM 1766 C C . PRO A 1 223 ? 10.606 34.458 59.723 1.00 23.15 223 PRO A C 1
ATOM 1767 O O . PRO A 1 223 ? 11.525 35.101 60.214 1.00 15.81 223 PRO A O 1
ATOM 1771 N N . LYS A 1 224 ? 9.830 34.912 58.745 1.00 16.41 224 LYS A N 1
ATOM 1772 C CA . LYS A 1 224 ? 9.975 36.254 58.200 1.00 16.11 224 LYS A CA 1
ATOM 1773 C C . LYS A 1 224 ? 9.638 37.289 59.284 1.00 15.77 224 LYS A C 1
ATOM 1774 O O . LYS A 1 224 ? 8.819 37.032 60.186 1.00 21.07 224 LYS A O 1
ATOM 1780 N N . GLY A 1 225 ? 10.239 38.469 59.171 1.00 20.77 225 GLY A N 1
ATOM 1781 C CA . GLY A 1 225 ? 9.974 39.527 60.129 1.00 20.30 225 GLY A CA 1
ATOM 1782 C C . GLY A 1 225 ? 10.556 39.286 61.507 1.00 20.63 225 GLY A C 1
ATOM 1783 O O . GLY A 1 225 ? 10.128 39.912 62.468 1.00 20.66 225 GLY A O 1
ATOM 1784 N N . LEU A 1 226 ? 11.540 38.395 61.606 1.00 20.37 226 LEU A N 1
ATOM 1785 C CA . LEU A 1 226 ? 12.154 38.063 62.893 1.00 18.71 226 LEU A CA 1
ATOM 1786 C C . LEU A 1 226 ? 12.649 39.309 63.642 1.00 19.84 226 LEU A C 1
ATOM 1787 O O . LEU A 1 226 ? 13.320 40.151 63.052 1.00 18.13 226 LEU A O 1
ATOM 1792 N N . ASN A 1 227 ? 12.336 39.421 64.932 1.00 23.30 227 ASN A N 1
ATOM 1793 C CA . ASN A 1 227 ? 12.815 40.571 65.692 1.00 20.88 227 ASN A CA 1
ATOM 1794 C C . ASN A 1 227 ? 13.950 40.152 66.612 1.00 25.24 227 ASN A C 1
ATOM 1795 O O . ASN A 1 227 ? 14.282 38.965 66.702 1.00 18.54 227 ASN A O 1
ATOM 1800 N N . ASP A 1 228 ? 14.547 41.124 67.296 1.00 19.41 228 ASP A N 1
ATOM 1801 C CA . ASP A 1 228 ? 15.682 40.844 68.169 1.00 22.15 228 ASP A CA 1
ATOM 1802 C C . ASP A 1 228 ? 15.440 39.835 69.265 1.00 18.83 228 ASP A C 1
ATOM 1803 O O . ASP A 1 228 ? 16.298 39.002 69.536 1.00 16.28 228 ASP A O 1
ATOM 1808 N N . ASN A 1 229 ? 14.291 39.930 69.928 1.00 20.73 229 ASN A N 1
ATOM 1809 C CA . ASN A 1 229 ? 13.975 39.015 71.007 1.00 21.75 229 ASN A CA 1
ATOM 1810 C C . ASN A 1 229 ? 13.833 37.596 70.503 1.00 18.47 229 ASN A C 1
ATOM 1811 O O . ASN A 1 229 ? 14.284 36.644 71.151 1.00 22.47 229 ASN A O 1
ATOM 1816 N N . GLU A 1 230 ? 13.252 37.454 69.319 1.00 17.79 230 GLU A N 1
ATOM 1817 C CA . GLU A 1 230 ? 13.081 36.125 68.748 1.00 21.18 230 GLU A CA 1
ATOM 1818 C C . GLU A 1 230 ? 14.422 35.507 68.361 1.00 16.89 230 GLU A C 1
ATOM 1819 O O . GLU A 1 230 ? 14.663 34.326 68.603 1.00 19.45 230 GLU A O 1
ATOM 1825 N N . PHE A 1 231 ? 15.305 36.305 67.772 1.00 15.68 231 PHE A N 1
ATOM 1826 C CA . PHE A 1 231 ? 16.616 35.788 67.389 1.00 15.78 231 PHE A CA 1
ATOM 1827 C C . PHE A 1 231 ? 17.385 35.332 68.636 1.00 18.54 231 PHE A C 1
ATOM 1828 O O . PHE A 1 231 ? 17.869 34.201 68.702 1.00 18.86 231 PHE A O 1
ATOM 1836 N N . LEU A 1 232 ? 17.495 36.204 69.636 1.00 19.07 232 LEU A N 1
ATOM 1837 C CA . LEU A 1 232 ? 18.239 35.850 70.848 1.00 17.39 232 LEU A CA 1
ATOM 1838 C C . LEU A 1 232 ? 17.607 34.707 71.628 1.00 19.82 232 LEU A C 1
ATOM 1839 O O . LEU A 1 232 ? 18.309 33.904 72.217 1.00 21.80 232 LEU A O 1
ATOM 1844 N N . PHE A 1 233 ? 16.281 34.640 71.648 1.00 17.18 233 PHE A N 1
ATOM 1845 C CA . PHE A 1 233 ? 15.587 33.537 72.309 1.00 23.34 233 PHE A CA 1
ATOM 1846 C C . PHE A 1 233 ? 16.041 32.234 71.660 1.00 23.12 233 PHE A C 1
ATOM 1847 O O . PHE A 1 233 ? 16.433 31.273 72.332 1.00 18.35 233 PHE A O 1
ATOM 1855 N N . ALA A 1 234 ? 15.961 32.208 70.332 1.00 17.26 234 ALA A N 1
ATOM 1856 C CA . ALA A 1 234 ? 16.332 31.026 69.562 1.00 17.67 234 ALA A CA 1
ATOM 1857 C C . ALA A 1 234 ? 17.786 30.641 69.800 1.00 16.31 234 ALA A C 1
ATOM 1858 O O . ALA A 1 234 ? 18.127 29.461 69.926 1.00 16.75 234 ALA A O 1
ATOM 1860 N N . LEU A 1 235 ? 18.646 31.643 69.846 1.00 16.73 235 LEU A N 1
ATOM 1861 C CA . LEU A 1 235 ? 20.074 31.411 70.051 1.00 19.14 235 LEU A CA 1
ATOM 1862 C C . LEU A 1 235 ? 20.354 30.776 71.421 1.00 18.71 235 LEU A C 1
ATOM 1863 O O . LEU A 1 235 ? 21.028 29.747 71.522 1.00 18.59 235 LEU A O 1
ATOM 1868 N N . GLU A 1 236 ? 19.831 31.390 72.479 1.00 25.43 236 GLU A N 1
ATOM 1869 C CA . GLU A 1 236 ? 20.046 30.883 73.839 1.00 19.75 236 GLU A CA 1
ATOM 1870 C C . GLU A 1 236 ? 19.541 29.452 74.011 1.00 25.85 236 GLU A C 1
ATOM 1871 O O . GLU A 1 236 ? 20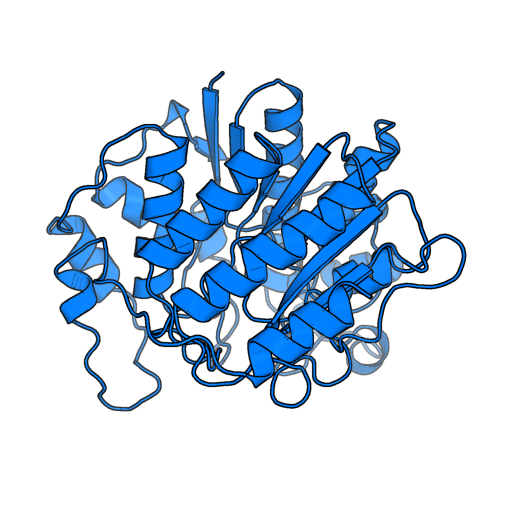.222 28.603 74.597 1.00 21.36 236 GLU A O 1
ATOM 1877 N N . LYS A 1 237 ? 18.343 29.193 73.501 1.00 23.16 237 LYS A N 1
ATOM 1878 C CA . LYS A 1 237 ? 17.752 27.871 73.610 1.00 17.06 237 LYS A CA 1
ATOM 1879 C C . LYS A 1 237 ? 18.502 26.827 72.785 1.00 18.46 237 LYS A C 1
ATOM 1880 O O . LYS A 1 237 ? 18.691 25.692 73.231 1.00 21.20 237 LYS A O 1
ATOM 1886 N N . SER A 1 238 ? 18.932 27.187 71.578 1.00 21.28 238 SER A N 1
ATOM 1887 C CA . SER A 1 238 ? 19.649 26.208 70.776 1.00 16.47 238 SER A CA 1
ATOM 1888 C C . SER A 1 238 ? 21.039 25.923 71.361 1.00 18.79 238 SER A C 1
ATOM 1889 O O . SER A 1 238 ? 21.521 24.788 71.312 1.00 20.60 238 SER A O 1
ATOM 1892 N N . LEU A 1 239 ? 21.690 26.937 71.925 1.00 22.95 239 LEU A N 1
ATOM 1893 C CA . LEU A 1 239 ? 23.004 26.701 72.513 1.00 20.98 239 LEU A CA 1
ATOM 1894 C C . LEU A 1 239 ? 22.882 25.735 73.680 1.00 25.16 239 LEU A C 1
ATOM 1895 O O . LEU A 1 239 ? 23.780 24.929 73.920 1.00 20.70 239 LEU A O 1
ATOM 1900 N N . GLU A 1 240 ? 21.768 25.800 74.398 1.00 24.93 240 GLU A N 1
ATOM 1901 C CA . GLU A 1 240 ? 21.570 24.912 75.536 1.00 25.72 240 GLU A CA 1
ATOM 1902 C C . GLU A 1 240 ? 21.440 23.469 75.046 1.00 23.44 240 GLU A C 1
ATOM 1903 O O . GLU A 1 240 ? 21.951 22.535 75.674 1.00 23.10 240 GLU A O 1
ATOM 1909 N N . ILE A 1 241 ? 20.771 23.294 73.913 1.00 19.52 241 ILE A N 1
ATOM 1910 C CA . ILE A 1 241 ? 20.598 21.978 73.321 1.00 24.06 241 ILE A CA 1
ATOM 1911 C C . ILE A 1 241 ? 21.957 21.404 72.941 1.00 25.48 241 ILE A C 1
ATOM 1912 O O . ILE A 1 241 ? 22.244 20.234 73.195 1.00 19.43 241 ILE A O 1
ATOM 1917 N N . VAL A 1 242 ? 22.799 22.235 72.334 1.00 20.41 242 VAL A N 1
ATOM 1918 C CA . VAL A 1 242 ? 24.116 21.782 71.928 1.00 23.17 242 VAL A CA 1
ATOM 1919 C C . VAL A 1 242 ? 24.962 21.456 73.154 1.00 24.81 242 VAL A C 1
ATOM 1920 O O . VAL A 1 242 ? 25.566 20.384 73.235 1.00 22.49 242 VAL A O 1
ATOM 1924 N N . LYS A 1 243 ? 24.989 22.387 74.102 1.00 26.06 243 LYS A N 1
ATOM 1925 C CA . LYS A 1 243 ? 25.775 22.202 75.311 1.00 32.57 243 LYS A CA 1
ATOM 1926 C C . LYS A 1 243 ? 25.433 20.917 76.046 1.00 30.38 243 LYS A C 1
ATOM 1927 O O . LYS A 1 243 ? 26.321 20.255 76.578 1.00 35.44 243 LYS A O 1
ATOM 1933 N N . GLU A 1 244 ? 24.161 20.542 76.076 1.00 28.12 244 GLU A N 1
ATOM 1934 C CA . GLU A 1 244 ? 23.798 19.320 76.798 1.00 37.54 244 GLU A CA 1
ATOM 1935 C C . GLU A 1 244 ? 24.231 18.034 76.102 1.00 38.17 244 GLU A C 1
ATOM 1936 O O . GLU A 1 244 ? 24.294 16.978 76.727 1.00 38.46 244 GLU A O 1
ATOM 1942 N N . VAL A 1 245 ? 24.541 18.124 74.817 1.00 30.29 245 VAL A N 1
ATOM 1943 C CA . VAL A 1 245 ? 24.933 16.958 74.042 1.00 29.17 245 VAL A CA 1
ATOM 1944 C C . VAL A 1 245 ? 26.364 16.982 73.508 1.00 34.90 245 VAL A C 1
ATOM 1945 O O . VAL A 1 245 ? 26.915 15.939 73.164 1.00 34.73 245 VAL A O 1
ATOM 1949 N N . PHE A 1 246 ? 26.980 18.156 73.465 1.00 29.22 246 PHE A N 1
ATOM 1950 C CA . PHE A 1 246 ? 28.324 18.256 72.897 1.00 29.17 246 PHE A CA 1
ATOM 1951 C C . PHE A 1 246 ? 29.233 19.176 73.712 1.00 23.38 246 PHE A C 1
ATOM 1952 O O . PHE A 1 246 ? 28.867 20.312 74.002 1.00 29.15 246 PHE A O 1
ATOM 1960 N N . GLU A 1 247 ? 30.410 18.682 74.094 1.00 29.73 247 GLU A N 1
ATOM 1961 C CA . GLU A 1 247 ? 31.395 19.481 74.841 1.00 28.10 247 GLU A CA 1
ATOM 1962 C C . GLU A 1 247 ? 32.554 19.741 73.876 1.00 28.90 247 GLU A C 1
ATOM 1963 O O . GLU A 1 247 ? 33.490 18.946 73.778 1.00 23.67 247 GLU A O 1
ATOM 1969 N N . PRO A 1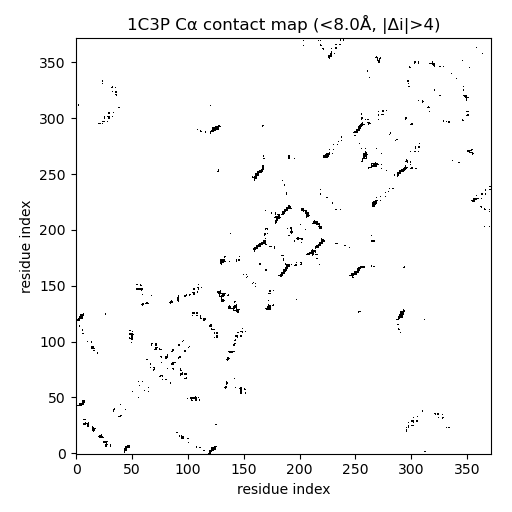 248 ? 32.531 20.891 73.181 1.00 25.02 248 PRO A N 1
ATOM 1970 C CA . PRO A 1 248 ? 33.566 21.249 72.209 1.00 28.06 248 PRO A CA 1
ATOM 1971 C C . PRO A 1 248 ? 34.968 21.416 72.770 1.00 23.87 248 PRO A C 1
ATOM 1972 O O . PRO A 1 248 ? 35.132 21.897 73.887 1.00 24.05 248 PRO A O 1
ATOM 1976 N N . GLU A 1 249 ? 35.965 21.013 71.983 1.00 24.34 249 GLU A N 1
ATOM 1977 C CA . GLU A 1 249 ? 37.366 21.195 72.355 1.00 25.98 249 GLU A CA 1
ATOM 1978 C C . GLU A 1 249 ? 37.692 22.561 71.786 1.00 26.04 249 GLU A C 1
ATOM 1979 O O . GLU A 1 249 ? 38.582 23.271 72.262 1.00 26.39 249 GLU A O 1
ATOM 1985 N N . VAL A 1 250 ? 36.953 22.921 70.744 1.00 23.83 250 VAL A N 1
ATOM 1986 C CA . VAL A 1 250 ? 37.151 24.197 70.086 1.00 19.67 250 VAL A CA 1
ATOM 1987 C C . VAL A 1 250 ? 35.946 24.483 69.207 1.00 20.78 250 VAL A C 1
ATOM 1988 O O . VAL A 1 250 ? 35.299 23.556 68.746 1.00 19.60 250 VAL A O 1
ATOM 1992 N N . TYR A 1 251 ? 35.633 25.757 69.000 1.00 18.75 251 TYR A N 1
ATOM 1993 C CA . TYR A 1 251 ? 34.497 26.109 68.153 1.00 22.44 251 TYR A CA 1
ATOM 1994 C C . TYR A 1 251 ? 34.811 27.294 67.236 1.00 20.28 251 TYR A C 1
ATOM 1995 O O . TYR A 1 251 ? 35.695 28.107 67.525 1.00 19.91 251 TYR A O 1
ATOM 2004 N N . LEU A 1 252 ? 34.097 27.360 66.109 1.00 17.90 252 LEU A N 1
ATOM 2005 C CA . LEU A 1 252 ? 34.216 28.466 65.161 1.00 18.58 252 LEU A CA 1
ATOM 2006 C C . LEU A 1 252 ? 32.816 29.049 65.052 1.00 15.49 252 LEU A C 1
ATOM 2007 O O . LEU A 1 252 ? 31.819 28.320 65.120 1.00 18.82 252 LEU A O 1
ATOM 2012 N N . LEU A 1 253 ? 32.756 30.360 64.891 1.00 16.80 253 LEU A N 1
ATOM 2013 C CA . LEU A 1 253 ? 31.498 31.105 64.817 1.00 17.50 253 LEU A CA 1
ATOM 2014 C C . LEU A 1 253 ? 31.516 31.985 63.580 1.00 20.22 253 LEU A C 1
ATOM 2015 O O . LEU A 1 253 ? 32.474 32.727 63.371 1.00 18.14 253 LEU A O 1
ATOM 2020 N N . GLN A 1 254 ? 30.466 31.913 62.765 1.00 16.50 254 GLN A N 1
ATOM 2021 C CA . GLN A 1 254 ? 30.411 32.730 61.556 1.00 16.48 254 GLN A CA 1
ATOM 2022 C C . GLN A 1 254 ? 29.384 33.816 61.832 1.00 16.12 254 GLN A C 1
ATOM 2023 O O . GLN A 1 254 ? 28.2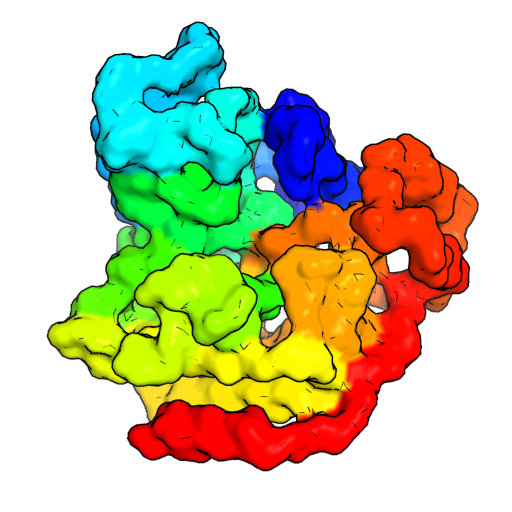82 33.577 62.364 1.00 13.97 254 GLN A O 1
ATOM 2029 N N . LEU A 1 255 ? 29.768 35.032 61.468 1.00 14.42 255 LEU A N 1
ATOM 2030 C CA . LEU A 1 255 ? 28.988 36.215 61.763 1.00 17.99 255 LEU A CA 1
ATOM 2031 C C . LEU A 1 255 ? 28.541 37.060 60.594 1.00 19.32 255 LEU A C 1
ATOM 2032 O O . LEU A 1 255 ? 28.838 38.260 60.561 1.00 21.23 255 LEU A O 1
ATOM 2037 N N . GLY A 1 256 ? 27.827 36.467 59.639 1.00 17.21 256 GLY A N 1
ATOM 2038 C CA . GLY A 1 256 ? 27.347 37.259 58.516 1.00 15.64 256 GLY A CA 1
ATOM 2039 C C . GLY A 1 256 ? 26.413 38.348 59.028 1.00 17.31 256 GLY A C 1
ATOM 2040 O O . GLY A 1 256 ? 25.717 38.150 60.027 1.00 15.62 256 GLY A O 1
ATOM 2041 N N . THR A 1 257 ? 26.389 39.494 58.348 1.00 19.72 257 THR A N 1
ATOM 2042 C CA . THR A 1 257 ? 25.536 40.598 58.776 1.00 19.88 257 THR A CA 1
ATOM 2043 C C . THR A 1 257 ? 24.199 40.634 58.053 1.00 20.58 257 THR A C 1
ATOM 2044 O O . THR A 1 257 ? 23.403 41.545 58.266 1.00 14.59 257 THR A O 1
ATOM 2048 N N . ASP A 1 258 ? 23.927 39.639 57.213 1.00 16.56 258 ASP A N 1
ATOM 2049 C CA . ASP A 1 258 ? 22.651 39.646 56.525 1.00 16.39 258 ASP A CA 1
ATOM 2050 C C . ASP A 1 258 ? 21.396 39.563 57.397 1.00 21.25 258 ASP A C 1
ATOM 2051 O O . ASP A 1 258 ? 20.300 39.781 56.897 1.00 22.52 258 ASP A O 1
ATOM 2056 N N . PRO A 1 259 ? 21.510 39.172 58.680 1.00 18.17 259 PRO A N 1
ATOM 2057 C CA . PRO A 1 259 ? 20.281 39.139 59.482 1.00 21.24 259 PRO A CA 1
ATOM 2058 C C . PRO A 1 259 ? 19.705 40.534 59.820 1.00 20.88 259 PRO A C 1
ATOM 2059 O O . PRO A 1 259 ? 18.572 40.647 60.280 1.00 19.25 259 PRO A O 1
ATOM 2063 N N . LEU A 1 260 ? 20.473 41.591 59.571 1.00 18.75 260 LEU A N 1
ATOM 2064 C CA . LEU A 1 260 ? 20.023 42.949 59.875 1.00 22.16 260 LEU A CA 1
ATOM 2065 C C . LEU A 1 260 ? 18.876 43.469 59.014 1.00 24.16 260 LEU A C 1
ATOM 2066 O O . LEU A 1 260 ? 18.742 43.144 57.826 1.00 21.69 260 LEU A O 1
ATOM 2071 N N . LEU A 1 261 ? 18.049 44.300 59.634 1.00 19.54 261 LEU A N 1
ATOM 2072 C CA . LEU A 1 261 ? 16.903 44.913 58.965 1.00 17.34 261 LEU A CA 1
ATOM 2073 C C . LEU A 1 261 ? 17.262 45.550 57.620 1.00 18.11 261 LEU A C 1
ATOM 2074 O O . LEU A 1 261 ? 16.539 45.386 56.634 1.00 19.02 261 LEU A O 1
ATOM 2079 N N . GLU A 1 262 ? 18.391 46.249 57.566 1.00 22.68 262 GLU A N 1
ATOM 2080 C CA . GLU A 1 262 ? 18.802 46.921 56.338 1.00 18.46 262 GLU A CA 1
ATOM 2081 C C . GLU A 1 262 ? 19.281 46.034 55.197 1.00 25.65 262 GLU A C 1
ATOM 2082 O O . GLU A 1 262 ? 19.446 46.510 54.070 1.00 25.49 262 GLU A O 1
ATOM 2088 N N . ASP A 1 263 ? 19.501 44.750 55.467 1.00 22.45 263 ASP A N 1
ATOM 2089 C CA . ASP A 1 263 ? 19.959 43.851 54.418 1.00 15.93 263 ASP A CA 1
ATOM 2090 C C . ASP A 1 263 ? 18.733 43.165 53.837 1.00 22.32 263 ASP A C 1
ATOM 2091 O O . ASP A 1 263 ? 18.012 42.419 54.519 1.00 18.50 263 ASP A O 1
ATOM 2096 N N . TYR A 1 264 ? 18.500 43.447 52.564 1.00 25.21 264 TYR A N 1
ATOM 2097 C CA . TYR A 1 264 ? 17.339 42.936 51.865 1.00 29.92 264 TYR A CA 1
ATOM 2098 C C . TYR A 1 264 ? 17.445 41.461 51.532 1.00 29.95 264 TYR A C 1
ATOM 2099 O O . TYR A 1 264 ? 16.448 40.839 51.190 1.00 30.11 264 TYR A O 1
ATOM 2108 N N . LEU A 1 265 ? 18.639 40.891 51.629 1.00 24.45 265 LEU A N 1
ATOM 2109 C CA . LEU A 1 265 ? 18.753 39.476 51.337 1.00 25.36 265 LEU A CA 1
ATOM 2110 C C . LEU A 1 265 ? 18.209 38.585 52.447 1.00 22.33 265 LEU A C 1
ATOM 2111 O O . LEU A 1 265 ? 18.279 37.364 52.348 1.00 23.48 265 LEU A O 1
ATOM 2116 N N . SER A 1 266 ? 17.677 39.194 53.508 1.00 17.50 266 SER A N 1
ATOM 2117 C CA . SER A 1 266 ? 17.055 38.398 54.569 1.00 19.69 266 SER A CA 1
ATOM 2118 C C . SER A 1 266 ? 15.739 39.048 54.950 1.00 19.75 266 SER A C 1
ATOM 2119 O O . SER A 1 266 ? 15.572 40.265 54.840 1.00 23.66 266 SER A O 1
ATOM 2122 N N . LYS A 1 267 ? 14.799 38.229 55.402 1.00 18.40 267 LYS A N 1
ATOM 2123 C CA . LYS A 1 267 ? 13.527 38.759 55.851 1.00 20.64 267 LYS A CA 1
ATOM 2124 C C . LYS A 1 267 ? 13.601 38.987 57.365 1.00 20.63 267 LYS A C 1
ATOM 2125 O O . LYS A 1 267 ? 12.584 39.192 58.017 1.00 25.38 267 LYS A O 1
ATOM 2131 N N . PHE A 1 268 ? 14.814 38.937 57.915 1.00 18.98 268 PHE A N 1
ATOM 2132 C CA . PHE A 1 268 ? 15.034 39.182 59.345 1.00 18.50 268 PHE A CA 1
ATOM 2133 C C . PHE A 1 268 ? 15.179 40.699 59.510 1.00 18.33 268 PHE A C 1
ATOM 2134 O O . PHE A 1 268 ? 15.733 41.371 58.644 1.00 18.28 268 PHE A O 1
ATOM 2142 N N . ASN A 1 269 ? 14.679 41.236 60.613 1.00 21.04 269 ASN A N 1
ATOM 2143 C CA . ASN A 1 269 ? 14.763 42.675 60.859 1.00 22.89 269 ASN A CA 1
ATOM 2144 C C . ASN A 1 269 ? 15.493 42.967 62.159 1.00 19.00 269 ASN A C 1
ATOM 2145 O O . ASN A 1 269 ? 14.984 43.683 63.019 1.00 21.85 269 ASN A O 1
ATOM 2150 N N . LEU A 1 270 ? 16.695 42.435 62.298 1.00 17.71 270 LEU A N 1
ATOM 2151 C CA . LEU A 1 270 ? 17.441 42.642 63.521 1.00 18.57 270 LEU A CA 1
ATOM 2152 C C . LEU A 1 270 ? 18.203 43.971 63.583 1.00 22.83 270 LEU A C 1
ATOM 2153 O O . LEU A 1 270 ? 18.409 44.643 62.560 1.00 18.25 270 LEU A O 1
ATOM 2158 N N . SER A 1 271 ? 18.621 44.318 64.799 1.00 20.95 271 SER A N 1
ATOM 2159 C CA . SER A 1 271 ? 19.414 45.518 65.081 1.00 18.28 271 SER A CA 1
ATOM 2160 C C . SER A 1 271 ? 20.875 45.073 65.224 1.00 19.98 271 SER A C 1
ATOM 2161 O O . SER A 1 271 ? 21.122 43.899 65.537 1.00 18.82 271 SER A O 1
ATOM 2164 N N . ASN A 1 272 ? 21.828 45.994 65.020 1.00 16.17 272 ASN A N 1
ATOM 2165 C CA . ASN A 1 272 ? 23.270 45.695 65.145 1.00 20.70 272 ASN A CA 1
ATOM 2166 C C . ASN A 1 272 ? 23.586 45.343 66.580 1.00 18.03 272 ASN A C 1
ATOM 2167 O O . ASN A 1 272 ? 24.545 44.625 66.854 1.00 18.58 272 ASN A O 1
ATOM 2172 N N . VAL A 1 273 ? 22.831 45.938 67.500 1.00 19.57 273 VAL A N 1
ATOM 2173 C CA . VAL A 1 273 ? 23.053 45.698 68.919 1.00 22.12 273 VAL A CA 1
ATOM 2174 C C . VAL A 1 273 ? 22.636 44.295 69.341 1.00 22.06 273 VAL A C 1
ATOM 2175 O O . VAL A 1 273 ? 23.249 43.708 70.217 1.00 16.89 273 VAL A O 1
ATOM 2179 N N . ALA A 1 274 ? 21.601 43.747 68.713 1.00 21.79 274 ALA A N 1
ATOM 2180 C CA . ALA A 1 274 ? 21.207 42.383 69.035 1.00 21.31 27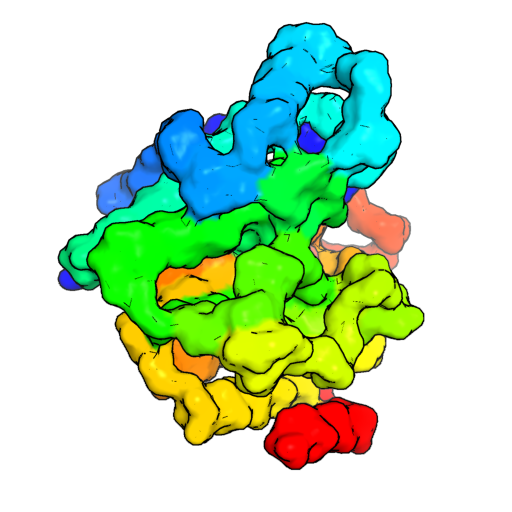4 ALA A CA 1
ATOM 2181 C C . ALA A 1 274 ? 22.259 41.451 68.400 1.00 17.83 274 ALA A C 1
ATOM 2182 O O . ALA A 1 274 ? 22.569 40.389 68.947 1.00 20.38 274 ALA A O 1
ATOM 2184 N N . PHE A 1 275 ? 22.798 41.859 67.245 1.00 16.01 275 PHE A N 1
ATOM 2185 C CA . PHE A 1 275 ? 23.828 41.089 66.536 1.00 16.46 275 PHE A CA 1
ATOM 2186 C C . PHE A 1 275 ? 25.030 40.964 67.469 1.00 25.06 275 PHE A C 1
ATOM 2187 O O . PHE A 1 275 ? 25.619 39.888 67.632 1.00 19.71 275 PHE A O 1
ATOM 2195 N N . LEU A 1 276 ? 25.366 42.080 68.101 1.00 17.49 276 LEU A N 1
ATOM 2196 C CA . LEU A 1 276 ? 26.482 42.139 69.030 1.00 24.23 276 LEU A CA 1
ATOM 2197 C C . LEU A 1 276 ? 26.180 41.278 70.262 1.00 18.88 276 LEU A C 1
ATOM 2198 O O . LEU A 1 276 ? 27.045 40.529 70.727 1.00 17.99 276 LEU A O 1
ATOM 2203 N N . LYS A 1 277 ? 24.968 41.374 70.805 1.00 19.67 277 LYS A N 1
ATOM 2204 C CA . LYS A 1 277 ? 24.644 40.552 71.964 1.00 21.33 277 LYS A CA 1
ATOM 2205 C C . LYS A 1 277 ? 24.695 39.068 71.660 1.00 22.12 277 LYS A C 1
ATOM 2206 O O . LYS A 1 277 ? 25.074 38.264 72.513 1.00 22.19 277 LYS A O 1
ATOM 2212 N N . ALA A 1 278 ? 24.311 38.700 70.441 1.00 20.23 278 ALA A N 1
ATOM 2213 C CA . ALA A 1 278 ? 24.325 37.291 70.039 1.00 17.06 278 ALA A CA 1
ATOM 2214 C C . ALA A 1 278 ? 25.760 36.767 70.127 1.00 16.94 278 ALA A C 1
ATOM 2215 O O . ALA A 1 278 ? 26.035 35.676 70.648 1.00 14.93 278 ALA A O 1
ATOM 2217 N N . PHE A 1 279 ? 26.679 37.564 69.606 1.00 18.88 279 PHE A N 1
ATOM 2218 C CA . PHE A 1 279 ? 28.099 37.231 69.626 1.00 21.01 279 PHE A CA 1
ATOM 2219 C C . PHE A 1 279 ? 28.576 36.995 71.067 1.00 25.48 279 PHE A C 1
ATOM 2220 O O . PHE A 1 279 ? 29.275 36.016 71.362 1.00 16.30 279 PHE A O 1
ATOM 2228 N N . ASN A 1 280 ? 28.194 37.898 71.962 1.00 22.30 280 ASN A N 1
ATOM 2229 C CA . ASN A 1 280 ? 28.599 37.777 73.352 1.00 24.49 280 ASN A CA 1
ATOM 2230 C C . ASN A 1 280 ? 27.928 36.636 74.095 1.00 23.01 280 ASN A C 1
ATOM 2231 O O . ASN A 1 280 ? 28.510 36.062 75.016 1.00 21.91 280 ASN A O 1
ATOM 2236 N N . ILE A 1 281 ? 26.711 36.300 73.689 1.00 18.74 281 ILE A N 1
ATOM 2237 C CA . ILE A 1 281 ? 26.005 35.179 74.294 1.00 18.37 281 ILE A CA 1
ATOM 2238 C C . ILE A 1 281 ? 26.743 33.876 73.965 1.00 18.54 281 ILE A C 1
ATOM 2239 O O . ILE A 1 281 ? 26.830 32.973 74.801 1.00 19.69 281 ILE A O 1
ATOM 2244 N N . VAL A 1 282 ? 27.258 33.765 72.744 1.00 17.72 282 VAL A N 1
ATOM 2245 C CA . VAL A 1 282 ? 27.976 32.553 72.352 1.00 14.89 282 VAL A CA 1
ATOM 2246 C C . VAL A 1 282 ? 29.241 32.433 73.198 1.00 21.79 282 VAL A C 1
ATOM 2247 O O . VAL A 1 282 ? 29.568 31.360 73.715 1.00 25.80 282 VAL A O 1
ATOM 2251 N N . ARG A 1 283 ? 29.935 33.549 73.361 1.00 19.14 283 ARG A N 1
ATOM 2252 C CA . ARG A 1 283 ? 31.161 33.548 74.150 1.00 23.51 283 ARG A CA 1
ATOM 2253 C C . ARG A 1 283 ? 30.911 33.219 75.622 1.00 25.44 283 ARG A C 1
ATOM 2254 O O . ARG A 1 283 ? 31.754 32.600 76.272 1.00 23.12 283 ARG A O 1
ATOM 2262 N N . GLU A 1 284 ? 29.765 33.632 76.151 1.00 26.79 284 GLU A N 1
ATOM 2263 C CA . GLU A 1 284 ? 29.462 33.338 77.553 1.00 31.77 284 GLU A CA 1
ATOM 2264 C C . GLU A 1 284 ? 29.181 31.862 77.733 1.00 31.57 284 GLU A C 1
ATOM 2265 O O . GLU A 1 284 ? 29.410 31.310 78.803 1.00 33.08 284 GLU A O 1
ATOM 2271 N N . VAL A 1 285 ? 28.673 31.221 76.686 1.00 23.37 285 VAL A N 1
ATOM 2272 C CA . VAL A 1 285 ? 28.354 29.807 76.774 1.00 23.25 285 VAL A CA 1
ATOM 2273 C C . VAL A 1 285 ? 29.567 28.942 76.479 1.00 31.41 285 VAL A C 1
ATOM 2274 O O . VAL A 1 285 ? 29.833 27.983 77.195 1.00 25.34 285 VAL A O 1
ATOM 2278 N N . PHE A 1 286 ? 30.316 29.276 75.431 1.00 27.27 286 PHE A N 1
ATOM 2279 C CA . PHE A 1 286 ? 31.463 28.457 75.086 1.00 22.47 286 PHE A CA 1
ATOM 2280 C C . PHE A 1 286 ? 32.854 29.059 75.225 1.00 21.53 286 PHE A C 1
ATOM 2281 O O . PHE A 1 286 ? 33.849 28.417 74.873 1.00 27.12 286 PHE A O 1
ATOM 2289 N N . GLY A 1 287 ? 32.937 30.272 75.754 1.00 23.76 287 GLY A N 1
ATOM 2290 C CA . GLY A 1 287 ? 34.237 30.896 75.901 1.00 24.17 287 GLY A CA 1
ATOM 2291 C C . GLY A 1 287 ? 34.705 31.419 74.562 1.00 27.05 287 GLY A C 1
ATOM 2292 O O . GLY A 1 287 ? 33.888 31.670 73.667 1.00 18.06 287 GLY A O 1
ATOM 2293 N N . GLU A 1 288 ? 36.017 31.576 74.414 1.00 23.21 288 GLU A N 1
ATOM 2294 C CA . GLU A 1 288 ? 36.583 32.085 73.170 1.00 24.87 288 GLU A CA 1
ATOM 2295 C C . GLU A 1 288 ? 36.693 31.028 72.072 1.00 20.85 288 GLU A C 1
ATOM 2296 O O . GLU A 1 288 ? 36.995 29.856 72.332 1.00 18.10 288 GLU A O 1
ATOM 2302 N N . GLY A 1 289 ? 36.447 31.468 70.843 1.00 26.12 289 GLY A N 1
ATOM 2303 C CA . GLY A 1 289 ? 36.517 30.588 69.692 1.00 20.71 289 GLY A CA 1
ATOM 2304 C C . GLY A 1 289 ? 37.126 31.318 68.510 1.00 18.56 289 GLY A C 1
ATOM 2305 O O . GLY A 1 289 ? 37.669 32.404 68.679 1.00 16.59 289 GLY A O 1
ATOM 2306 N N . VAL A 1 290 ? 37.032 30.724 67.322 1.00 19.86 290 VAL A N 1
ATOM 2307 C CA . VAL A 1 290 ? 37.572 31.312 66.103 1.00 19.70 290 VAL A CA 1
ATOM 2308 C C . VAL A 1 290 ? 36.408 32.040 65.427 1.00 20.90 290 VAL A C 1
ATOM 2309 O O . VAL A 1 290 ? 35.351 31.439 65.193 1.00 19.33 290 VAL A O 1
ATOM 2313 N N . TYR A 1 291 ? 36.598 33.325 65.125 1.00 15.37 291 TYR A N 1
ATOM 2314 C CA . TYR A 1 291 ? 35.543 34.140 64.524 1.00 16.79 291 TYR A CA 1
ATOM 2315 C C . TYR A 1 291 ? 35.720 34.446 63.031 1.00 14.97 291 TYR A C 1
ATOM 2316 O O . TYR A 1 291 ? 36.773 34.921 62.586 1.00 15.21 291 TYR A O 1
ATOM 2325 N N . LEU A 1 292 ? 34.660 34.189 62.273 1.00 14.06 292 LEU A N 1
ATOM 2326 C CA . LEU A 1 292 ? 34.674 34.392 60.824 1.00 15.03 292 LEU A CA 1
ATOM 2327 C C . LEU A 1 292 ? 33.564 35.327 60.396 1.00 16.62 292 LEU A C 1
ATOM 2328 O O . LEU A 1 292 ? 32.575 35.488 61.107 1.00 14.76 292 LEU A O 1
ATOM 2333 N N . GLY A 1 293 ? 33.724 35.932 59.216 1.00 18.62 293 GLY A N 1
ATOM 2334 C CA . GLY A 1 293 ? 32.696 36.816 58.699 1.00 17.10 293 GLY A CA 1
ATOM 2335 C C . GLY A 1 293 ? 31.611 35.954 58.068 1.00 23.44 293 GLY A C 1
ATOM 2336 O O . GLY A 1 293 ? 31.407 34.798 58.459 1.00 23.60 293 GLY A O 1
ATOM 2337 N N . GLY A 1 294 ? 30.915 36.501 57.085 1.00 24.96 294 GLY A N 1
ATOM 2338 C CA . GLY A 1 294 ? 29.871 35.738 56.434 1.00 27.07 294 GLY A CA 1
ATOM 2339 C C . GLY A 1 294 ? 29.132 36.632 55.474 1.00 28.41 294 GLY A C 1
ATOM 2340 O O . GLY A 1 294 ? 29.605 37.722 55.167 1.00 25.66 294 GLY A O 1
ATOM 2341 N N . GLY A 1 295 ? 27.972 36.168 55.011 1.00 20.33 295 GLY A N 1
ATOM 2342 C CA . GLY A 1 295 ? 27.164 36.936 54.085 1.00 20.14 295 GLY A CA 1
ATOM 2343 C C . GLY A 1 295 ? 26.742 38.244 54.730 1.00 25.34 295 GLY A C 1
ATOM 2344 O O . GLY A 1 295 ? 26.550 38.317 55.942 1.00 28.89 295 GLY A O 1
ATOM 2345 N N . GLY A 1 296 ? 26.614 39.274 53.909 1.00 28.52 296 GLY A N 1
ATOM 2346 C CA . GLY A 1 296 ? 26.230 40.598 54.367 1.00 23.21 296 GLY A CA 1
ATOM 2347 C C . GLY A 1 296 ? 26.314 41.342 53.059 1.00 26.34 296 GLY A C 1
ATOM 2348 O O . GLY A 1 296 ? 27.359 41.324 52.414 1.00 26.05 296 GLY A O 1
ATOM 2349 N N . TYR A 1 297 ? 25.235 42.008 52.662 1.00 22.61 297 TYR A N 1
ATOM 2350 C CA . TYR A 1 297 ? 25.228 42.644 51.360 1.00 22.58 297 TYR A CA 1
ATOM 2351 C C . TYR A 1 297 ? 24.916 44.138 51.320 1.00 24.98 297 TYR A C 1
ATOM 2352 O O . TYR A 1 297 ? 24.841 44.714 50.237 1.00 26.51 297 TYR A O 1
ATOM 2361 N N . HIS A 1 298 ? 24.740 44.752 52.491 1.00 23.80 298 HIS A N 1
ATOM 2362 C CA . HIS A 1 298 ? 24.480 46.188 52.591 1.00 23.44 298 HIS A CA 1
ATOM 2363 C C . HIS A 1 298 ? 25.757 46.775 53.184 1.00 23.11 298 HIS A C 1
ATOM 2364 O O . HIS A 1 298 ? 26.135 46.439 54.306 1.00 22.64 298 HIS A O 1
ATOM 2371 N N . PRO A 1 299 ? 26.430 47.673 52.445 1.00 21.07 299 PRO A N 1
ATOM 2372 C CA . PRO A 1 299 ? 27.676 48.286 52.910 1.00 26.62 299 PRO A CA 1
ATOM 2373 C C . PRO A 1 299 ? 27.644 48.991 54.262 1.00 25.75 299 PRO A C 1
ATOM 2374 O O . PRO A 1 299 ? 28.565 48.845 55.068 1.00 24.36 299 PRO A O 1
ATOM 2378 N N . TYR A 1 300 ? 26.602 49.769 54.504 1.00 24.48 300 TYR A N 1
ATOM 2379 C CA . TYR A 1 300 ? 26.495 50.478 55.766 1.00 22.94 300 TYR A CA 1
ATOM 2380 C C . TYR A 1 300 ? 26.280 49.515 56.921 1.00 22.80 300 TYR A C 1
ATOM 2381 O O . TYR A 1 300 ? 26.895 49.643 57.983 1.00 19.14 300 TYR A O 1
ATOM 2390 N N . ALA A 1 301 ? 25.374 48.568 56.705 1.00 23.08 301 ALA A N 1
ATOM 2391 C CA . ALA A 1 301 ? 25.009 47.589 57.719 1.00 21.68 301 ALA A CA 1
ATOM 2392 C C . ALA A 1 301 ? 26.216 46.762 58.098 1.00 23.49 301 ALA A C 1
ATOM 2393 O O . ALA A 1 301 ? 26.507 46.570 59.274 1.00 21.21 301 ALA A O 1
ATOM 2395 N N . LEU A 1 302 ? 26.904 46.275 57.072 1.00 23.19 302 LEU A N 1
ATOM 2396 C CA . LEU A 1 302 ? 28.090 45.463 57.234 1.00 20.66 302 LEU A CA 1
ATOM 2397 C C . LEU A 1 302 ? 29.165 46.204 58.012 1.00 22.08 302 LEU A C 1
ATOM 2398 O O . LEU A 1 302 ? 29.653 45.713 59.020 1.00 20.43 302 LEU A O 1
ATOM 2403 N N . ALA A 1 303 ? 29.517 47.401 57.549 1.00 19.58 303 ALA A N 1
ATOM 2404 C CA . ALA A 1 303 ? 30.567 48.173 58.197 1.00 19.77 303 ALA A CA 1
ATOM 2405 C C . ALA A 1 303 ? 30.324 48.485 59.657 1.00 19.19 303 ALA A C 1
ATOM 2406 O O . ALA A 1 303 ? 31.216 48.310 60.489 1.00 22.51 303 ALA A O 1
ATOM 2408 N N . ARG A 1 304 ? 29.128 48.954 59.993 1.00 20.12 304 ARG A N 1
ATOM 2409 C CA . ARG A 1 304 ? 28.872 49.296 61.377 1.00 18.04 304 ARG A CA 1
ATOM 2410 C C . ARG A 1 304 ? 28.794 48.073 62.280 1.00 21.00 304 ARG A C 1
ATOM 2411 O O . ARG A 1 304 ? 29.313 48.087 63.397 1.00 19.45 304 ARG A O 1
ATOM 2419 N N . ALA A 1 305 ? 28.159 47.008 61.796 1.00 19.93 305 ALA A N 1
ATOM 2420 C CA . ALA A 1 305 ? 28.002 45.809 62.610 1.00 18.70 305 ALA A CA 1
ATOM 2421 C C . ALA A 1 305 ? 29.311 45.109 62.915 1.00 16.46 305 ALA A C 1
ATOM 2422 O O . ALA A 1 305 ? 29.564 44.736 64.061 1.00 19.49 305 ALA A O 1
ATOM 2424 N N . TRP A 1 306 ? 30.152 44.909 61.905 1.00 21.92 306 TRP A N 1
ATOM 2425 C CA . TRP A 1 306 ? 31.423 44.268 62.183 1.00 18.99 306 TRP A CA 1
ATOM 2426 C C . TRP A 1 306 ? 32.289 45.188 63.018 1.00 20.26 306 TRP A C 1
ATOM 2427 O O . TRP A 1 306 ? 33.159 44.726 63.752 1.00 21.20 306 TRP A O 1
ATOM 2438 N N . THR A 1 307 ? 32.061 46.491 62.911 1.00 18.60 307 THR A N 1
ATOM 2439 C CA . THR A 1 307 ? 32.843 47.412 63.722 1.00 16.88 307 THR A CA 1
ATOM 2440 C C . THR A 1 307 ? 32.493 47.146 65.187 1.00 17.47 307 THR A C 1
ATOM 2441 O O . THR A 1 307 ? 33.377 47.142 66.039 1.00 18.94 307 THR A O 1
ATOM 2445 N N . LEU A 1 308 ? 31.216 46.901 65.487 1.00 19.97 308 LEU A N 1
ATOM 2446 C CA . LEU A 1 308 ? 30.834 46.587 66.866 1.00 22.54 308 LEU A CA 1
ATOM 2447 C C . LEU A 1 308 ? 31.578 45.331 67.336 1.00 22.98 308 LEU A C 1
ATOM 2448 O O . LEU A 1 308 ? 32.056 45.250 68.479 1.00 22.27 308 LEU A O 1
ATOM 2453 N N . ILE A 1 309 ? 31.677 44.342 66.454 1.00 22.54 309 ILE A N 1
ATOM 2454 C CA . ILE A 1 309 ? 32.377 43.114 66.801 1.00 17.09 309 ILE A CA 1
ATOM 2455 C C . ILE A 1 309 ? 33.849 43.410 67.067 1.00 20.84 309 ILE A C 1
ATOM 2456 O O . ILE A 1 309 ? 34.426 42.905 68.031 1.00 25.20 309 ILE A O 1
ATOM 2461 N N . TRP A 1 310 ? 34.466 44.223 66.214 1.00 16.86 310 TRP A N 1
ATOM 2462 C CA . TRP A 1 310 ? 35.888 44.517 66.411 1.00 17.86 310 TRP A CA 1
ATOM 2463 C C . TRP A 1 310 ? 36.112 45.263 67.733 1.00 20.86 310 TRP A C 1
ATOM 2464 O O . TRP A 1 310 ? 37.050 44.957 68.478 1.00 21.38 310 TRP A O 1
ATOM 2475 N N . CYS A 1 311 ? 35.242 46.226 68.030 1.00 24.22 311 CYS A N 1
ATOM 2476 C CA . CYS A 1 311 ? 35.349 46.971 69.280 1.00 27.66 311 CYS A CA 1
ATOM 2477 C C . CYS A 1 311 ? 35.224 46.042 70.490 1.00 22.95 311 CYS A C 1
ATOM 2478 O O . CYS A 1 311 ? 35.986 46.180 71.441 1.00 25.47 311 CYS A O 1
ATOM 2481 N N . GLU A 1 312 ? 34.284 45.089 70.457 1.00 17.03 312 GLU A N 1
ATOM 2482 C CA . GLU A 1 312 ? 34.120 44.129 71.569 1.00 22.44 312 GLU A CA 1
ATOM 2483 C C . GLU A 1 312 ? 35.395 43.309 71.778 1.00 27.47 312 GLU A C 1
ATOM 2484 O O . GLU A 1 312 ? 35.899 43.178 72.895 1.00 22.33 312 GLU A O 1
ATOM 2490 N N . LEU A 1 313 ? 35.899 42.723 70.696 1.00 23.82 313 LEU A N 1
ATOM 2491 C CA . LEU A 1 313 ? 37.101 41.889 70.771 1.00 20.72 313 LEU A CA 1
ATOM 2492 C C . LEU A 1 313 ? 38.343 42.670 71.181 1.00 18.21 313 LEU A C 1
ATOM 2493 O O . LEU A 1 313 ? 39.119 42.205 72.017 1.00 21.48 313 LEU A O 1
ATOM 2498 N N . SER A 1 314 ? 38.492 43.848 70.580 1.00 19.41 314 SER A N 1
ATOM 2499 C CA . SER A 1 314 ? 39.627 44.753 70.775 1.00 28.26 314 SER A CA 1
ATOM 2500 C C . SER A 1 314 ? 39.619 45.429 72.144 1.00 30.18 314 SER A C 1
ATOM 2501 O O . SER A 1 314 ? 40.631 45.969 72.590 1.00 25.04 314 SER A O 1
ATOM 2504 N N . GLY A 1 315 ? 38.477 45.407 72.806 1.00 28.04 315 GLY A N 1
ATOM 2505 C CA . GLY A 1 315 ? 38.393 46.009 74.119 1.00 33.84 315 GLY A CA 1
ATOM 2506 C C . GLY A 1 315 ? 38.324 47.518 74.105 1.00 36.93 315 GLY A C 1
ATOM 2507 O O . GLY A 1 315 ? 38.811 48.178 75.022 1.00 37.00 315 GLY A O 1
ATOM 2508 N N . ARG A 1 316 ? 37.739 48.090 73.065 1.00 31.33 316 ARG A N 1
ATOM 2509 C CA . ARG A 1 316 ? 37.631 49.536 73.042 1.00 39.10 316 ARG A CA 1
ATOM 2510 C C . ARG A 1 316 ? 36.179 49.984 73.058 1.00 35.43 316 ARG A C 1
ATOM 2511 O O . ARG A 1 316 ? 35.292 49.271 72.596 1.00 30.71 316 ARG A O 1
ATOM 2519 N N . GLU A 1 317 ? 35.931 51.162 73.612 1.00 34.06 317 GLU A N 1
ATOM 2520 C CA . GLU A 1 317 ? 34.569 51.663 73.671 1.00 37.96 317 GLU A CA 1
ATOM 2521 C C . GLU A 1 317 ? 34.068 51.958 72.280 1.00 35.65 317 GLU A C 1
ATOM 2522 O O . GLU A 1 317 ? 34.843 52.322 71.390 1.00 32.91 317 GLU A O 1
ATOM 2528 N N . VAL A 1 318 ? 32.767 51.772 72.094 1.00 30.52 318 VAL A N 1
ATOM 2529 C CA . VAL A 1 318 ? 32.138 52.012 70.808 1.00 37.04 318 VAL A CA 1
ATOM 2530 C C . VAL A 1 318 ? 31.719 53.465 70.737 1.00 28.96 318 VAL A C 1
ATOM 2531 O O . VAL A 1 318 ? 30.930 53.915 71.556 1.00 33.56 318 VAL A O 1
ATOM 2535 N N . PRO A 1 319 ? 32.258 54.229 69.773 1.00 29.20 319 PRO A N 1
ATOM 2536 C CA . PRO A 1 319 ? 31.858 55.637 69.684 1.00 28.99 319 PRO A CA 1
ATOM 2537 C C . PRO A 1 319 ? 30.365 55.680 69.377 1.00 36.95 319 PRO A C 1
ATOM 2538 O O . PRO A 1 319 ? 29.847 54.795 68.695 1.00 32.86 319 PRO A O 1
ATOM 2542 N N . GLU A 1 320 ? 29.646 56.683 69.855 1.00 34.61 320 GLU A N 1
ATOM 2543 C CA . GLU A 1 320 ? 28.230 56.657 69.544 1.00 35.13 320 GLU A CA 1
ATOM 2544 C C . GLU A 1 320 ? 27.943 57.192 68.153 1.00 35.13 320 GLU A C 1
ATOM 2545 O O . GLU A 1 320 ? 26.916 56.879 67.565 1.00 37.43 320 GLU A O 1
ATOM 2551 N N . LYS A 1 321 ? 28.880 57.953 67.604 1.00 28.22 321 LYS A N 1
ATOM 2552 C CA . LYS A 1 321 ? 28.700 58.555 66.289 1.00 36.58 321 LYS A CA 1
ATOM 2553 C C . LYS A 1 321 ? 29.823 58.211 65.315 1.00 34.44 321 LYS A C 1
ATOM 2554 O O . LYS A 1 321 ? 30.912 57.818 65.731 1.00 33.83 321 LYS A O 1
ATOM 2560 N N . LEU A 1 322 ? 29.549 58.354 64.019 1.00 30.21 322 LEU A N 1
ATOM 2561 C CA . LEU A 1 322 ? 30.575 58.135 62.998 1.00 29.45 322 LEU A CA 1
ATOM 2562 C C . LEU A 1 322 ? 31.228 59.503 62.783 1.00 33.28 322 LEU A C 1
ATOM 2563 O O . LEU A 1 322 ? 30.544 60.519 62.872 1.00 31.45 322 LEU A O 1
ATOM 2568 N N . ASN A 1 323 ? 32.533 59.539 62.519 1.00 34.38 323 ASN A N 1
ATOM 2569 C CA . ASN A 1 323 ? 33.208 60.824 62.294 1.00 36.53 323 ASN A CA 1
ATOM 2570 C C . ASN A 1 323 ? 33.027 61.171 60.822 1.00 34.69 323 ASN A C 1
ATOM 2571 O O . ASN A 1 323 ? 32.429 60.395 60.075 1.00 34.06 323 ASN A O 1
ATOM 2576 N N . ASN A 1 324 ? 33.551 62.317 60.390 1.00 23.73 324 ASN A N 1
ATOM 2577 C CA . ASN A 1 324 ? 33.385 62.720 58.995 1.00 31.06 324 ASN A CA 1
ATOM 2578 C C . ASN A 1 324 ? 34.047 61.810 57.971 1.00 24.87 324 ASN A C 1
ATOM 2579 O O . ASN A 1 324 ? 33.451 61.483 56.941 1.00 31.91 324 ASN A O 1
ATOM 2584 N N . LYS A 1 325 ? 35.276 61.405 58.250 1.00 27.73 325 LYS A N 1
ATOM 2585 C CA . LYS A 1 325 ? 35.991 60.538 57.333 1.00 29.55 325 LYS A CA 1
ATOM 2586 C C . LYS A 1 325 ? 35.161 59.279 57.078 1.00 27.99 325 LYS A C 1
ATOM 2587 O O . LYS A 1 325 ? 35.016 58.836 55.938 1.00 31.80 325 LYS A O 1
ATOM 2593 N N . ALA A 1 326 ? 34.602 58.721 58.142 1.00 26.07 326 ALA A N 1
ATOM 2594 C CA . ALA A 1 326 ? 33.781 57.506 58.030 1.00 24.38 326 ALA A CA 1
ATOM 2595 C C . ALA A 1 326 ? 32.478 57.709 57.231 1.00 25.78 326 ALA A C 1
ATOM 2596 O O . ALA A 1 326 ? 32.131 56.890 56.369 1.00 27.37 326 ALA A O 1
ATOM 2598 N N . LYS A 1 327 ? 31.749 58.790 57.496 1.00 27.31 327 LYS A N 1
ATOM 2599 C CA . LYS A 1 327 ? 30.502 59.027 56.758 1.00 28.56 327 LYS A CA 1
ATOM 2600 C C . LYS A 1 327 ? 30.792 59.244 55.269 1.00 29.15 327 LYS A C 1
ATOM 2601 O O . LYS A 1 327 ? 30.097 58.719 54.393 1.00 27.76 327 LYS A O 1
ATOM 2607 N N . GLU A 1 328 ? 31.829 60.015 54.972 1.00 31.59 328 GLU A N 1
ATOM 2608 C CA . GLU A 1 328 ? 32.167 60.265 53.581 1.00 28.93 328 GLU A CA 1
ATOM 2609 C C . GLU A 1 328 ? 32.575 58.975 52.871 1.00 30.46 328 GLU A C 1
ATOM 2610 O O . GLU A 1 328 ? 32.226 58.753 51.704 1.00 26.29 328 GLU A O 1
ATOM 2616 N N . LEU A 1 329 ? 33.292 58.112 53.584 1.00 24.93 329 LEU A N 1
ATOM 2617 C CA . LEU A 1 329 ? 33.701 56.828 53.017 1.00 24.80 329 LEU A CA 1
ATOM 2618 C C . LEU A 1 329 ? 32.443 56.059 52.603 1.00 23.50 329 LEU A C 1
ATOM 2619 O O . LEU A 1 329 ? 32.310 55.650 51.453 1.00 25.60 329 LEU A O 1
ATOM 2624 N N . LEU A 1 330 ? 31.516 55.881 53.539 1.00 23.02 330 LEU A N 1
ATOM 2625 C CA . LEU A 1 330 ? 30.289 55.145 53.242 1.00 23.85 330 LEU A CA 1
ATOM 2626 C C . LEU A 1 330 ? 29.491 55.769 52.113 1.00 26.94 330 LEU A C 1
ATOM 2627 O O . LEU A 1 330 ? 28.968 55.060 51.252 1.00 26.65 330 LEU A O 1
ATOM 2632 N N . LYS A 1 331 ? 29.404 57.097 52.111 1.00 30.82 331 LYS A N 1
ATOM 2633 C CA . LYS A 1 331 ? 28.667 57.795 51.066 1.00 29.53 331 LYS A CA 1
ATOM 2634 C C . LYS A 1 331 ? 29.315 57.628 49.692 1.00 30.07 331 LYS A C 1
ATOM 2635 O O . LYS A 1 331 ? 28.634 57.759 48.672 1.00 36.20 331 LYS A O 1
ATOM 2641 N N . SER A 1 332 ? 30.608 57.305 49.657 1.00 30.08 332 SER A N 1
ATOM 2642 C CA . SER A 1 332 ? 31.322 57.153 48.385 1.00 33.35 332 SER A CA 1
ATOM 2643 C C . SER A 1 332 ? 31.061 55.821 47.693 1.00 37.72 332 SER A C 1
ATOM 2644 O O . SER A 1 332 ? 31.354 55.661 46.507 1.00 30.78 332 SER A O 1
ATOM 2647 N N . ILE A 1 333 ? 30.521 54.865 48.440 1.00 30.61 333 ILE A N 1
ATOM 2648 C CA . ILE A 1 333 ? 30.219 53.547 47.899 1.00 37.59 333 ILE A CA 1
ATOM 2649 C C . ILE A 1 333 ? 28.990 53.620 46.998 1.00 43.41 333 ILE A C 1
ATOM 2650 O O . ILE A 1 333 ? 27.889 53.876 47.479 1.00 46.24 333 ILE A O 1
ATOM 2655 N N . ASP A 1 334 ? 29.158 53.423 45.696 1.00 47.97 334 ASP A N 1
ATOM 2656 C CA . ASP A 1 334 ? 27.976 53.447 44.847 1.00 53.47 334 ASP A CA 1
ATOM 2657 C C . ASP A 1 334 ? 27.248 52.144 45.161 1.00 51.83 334 ASP A C 1
ATOM 2658 O O . ASP A 1 334 ? 27.626 51.067 44.699 1.00 46.80 334 ASP A O 1
ATOM 2663 N N . PHE A 1 335 ? 26.215 52.249 45.986 1.00 54.96 335 PHE A N 1
ATOM 2664 C CA . PHE A 1 335 ? 25.455 51.080 46.392 1.00 50.60 335 PHE A CA 1
ATOM 2665 C C . PHE A 1 335 ? 24.033 51.000 45.839 1.00 54.52 335 PHE A C 1
ATOM 2666 O O . PHE A 1 335 ? 23.603 49.939 45.379 1.00 59.24 335 PHE A O 1
ATOM 2674 N N . GLU A 1 336 ? 23.302 52.108 45.888 1.00 50.94 336 GLU A N 1
ATOM 2675 C CA . GLU A 1 336 ? 21.923 52.119 45.406 1.00 57.05 336 GLU A CA 1
ATOM 2676 C C . GLU A 1 336 ? 21.065 51.135 46.201 1.00 55.73 336 GLU A C 1
ATOM 2677 O O . GLU A 1 336 ? 21.219 49.917 46.089 1.00 51.33 336 GLU A O 1
ATOM 2683 N N . GLU A 1 337 ? 20.151 51.679 46.992 1.00 49.54 337 GLU A N 1
ATOM 2684 C CA . GLU A 1 337 ? 19.267 50.880 47.821 1.00 48.19 337 GLU A CA 1
ATOM 2685 C C . GLU A 1 337 ? 18.294 50.083 46.936 1.00 49.13 337 GLU A C 1
ATOM 2686 O O . GLU A 1 337 ? 17.816 50.588 45.916 1.00 48.61 337 GLU A O 1
ATOM 2692 N N . PHE A 1 338 ? 18.015 48.837 47.313 1.00 48.15 338 PHE A N 1
ATOM 2693 C CA . PHE A 1 338 ? 17.092 48.000 46.547 1.00 48.12 338 PHE A CA 1
ATOM 2694 C C . PHE A 1 338 ? 15.755 48.714 46.380 1.00 45.46 338 PHE A C 1
ATOM 2695 O O . PHE A 1 338 ? 15.274 48.900 45.263 1.00 51.11 338 PHE A O 1
ATOM 2703 N N . ASP A 1 339 ? 15.154 49.098 47.501 1.00 40.38 339 ASP A N 1
ATOM 2704 C CA . ASP A 1 339 ? 13.890 49.820 47.488 1.00 49.97 339 ASP A CA 1
ATOM 2705 C C . ASP A 1 339 ? 14.215 51.248 47.076 1.00 55.06 339 ASP A C 1
ATOM 2706 O O . ASP A 1 339 ? 14.994 51.922 47.748 1.00 56.47 339 ASP A O 1
ATOM 2711 N N . ASP A 1 340 ? 13.623 51.708 45.978 1.00 58.46 340 ASP A N 1
ATOM 2712 C CA . ASP A 1 340 ? 13.874 53.059 45.484 1.00 67.72 340 ASP A CA 1
ATOM 2713 C C . ASP A 1 340 ? 14.209 54.072 46.572 1.00 69.65 340 ASP A C 1
ATOM 2714 O O . ASP A 1 340 ? 15.204 54.794 46.463 1.00 70.13 340 ASP A O 1
ATOM 2719 N N . GLU A 1 341 ? 13.392 54.130 47.620 1.00 67.11 341 GLU A N 1
ATOM 2720 C CA . GLU A 1 341 ? 13.668 55.077 48.689 1.00 67.87 341 GLU A CA 1
ATOM 2721 C C . GLU A 1 341 ? 13.101 54.719 50.058 1.00 60.22 341 GLU A C 1
ATOM 2722 O O . GLU A 1 341 ? 11.929 54.955 50.347 1.00 58.81 341 GLU A O 1
ATOM 2728 N N . VAL A 1 342 ? 13.956 54.144 50.897 1.00 57.28 342 VAL A N 1
ATOM 2729 C CA . VAL A 1 342 ? 13.594 53.781 52.262 1.00 52.09 342 VAL A CA 1
ATOM 2730 C C . VAL A 1 342 ? 14.263 54.843 53.124 1.00 53.31 342 VAL A C 1
ATOM 2731 O O . VAL A 1 342 ? 13.763 55.230 54.185 1.00 57.79 342 VAL A O 1
ATOM 2735 N N . ASP A 1 343 ? 15.398 55.306 52.610 1.00 46.24 343 ASP A N 1
ATOM 2736 C CA . ASP A 1 343 ? 16.268 56.289 53.243 1.00 42.60 343 ASP A CA 1
ATOM 2737 C C . ASP A 1 343 ? 17.012 55.636 54.395 1.00 35.45 343 ASP A C 1
ATOM 2738 O O . ASP A 1 343 ? 16.487 55.480 55.502 1.00 29.39 343 ASP A O 1
ATOM 2743 N N . ARG A 1 344 ? 18.247 55.249 54.124 1.00 30.51 344 ARG A N 1
ATOM 2744 C CA . ARG A 1 344 ? 19.059 54.613 55.140 1.00 29.43 344 ARG A CA 1
ATOM 2745 C C . ARG A 1 344 ? 20.116 55.569 55.660 1.00 34.31 344 ARG A C 1
ATOM 2746 O O . ARG A 1 344 ? 21.005 55.157 56.391 1.00 29.09 344 ARG A O 1
ATOM 2754 N N . SER A 1 345 ? 20.011 56.845 55.294 1.00 28.34 345 SER A N 1
ATOM 2755 C CA . SER A 1 345 ? 20.999 57.839 55.715 1.00 30.95 345 SER A CA 1
ATOM 2756 C C . SER A 1 345 ? 21.137 57.988 57.230 1.00 30.92 345 SER A C 1
ATOM 2757 O O . SER A 1 345 ? 22.155 58.488 57.718 1.00 31.15 345 SER A O 1
ATOM 2760 N N . TYR A 1 346 ? 20.116 57.576 57.975 1.00 25.64 346 TYR A N 1
ATOM 2761 C CA . TYR A 1 346 ? 20.158 57.659 59.433 1.00 26.81 346 TYR A CA 1
ATOM 2762 C C . TYR A 1 346 ? 21.277 56.766 59.977 1.00 25.57 346 TYR A C 1
ATOM 2763 O O . TYR A 1 346 ? 21.769 56.970 61.085 1.00 28.07 346 TYR A O 1
ATOM 2772 N N . MET A 1 347 ? 21.666 55.761 59.198 1.00 29.08 347 MET A N 1
ATOM 2773 C CA . MET A 1 347 ? 22.720 54.837 59.622 1.00 24.19 347 MET A CA 1
ATOM 2774 C C . MET A 1 347 ? 24.054 55.540 59.737 1.00 29.45 347 MET A C 1
ATOM 2775 O O . MET A 1 347 ? 24.937 55.092 60.479 1.00 28.08 347 MET A O 1
ATOM 2780 N N . LEU A 1 348 ? 24.188 56.650 59.007 1.00 23.71 348 LEU A N 1
ATOM 2781 C CA . LEU A 1 348 ? 25.418 57.446 58.998 1.00 34.11 348 LEU A CA 1
ATOM 2782 C C . LEU A 1 348 ? 25.507 58.332 60.237 1.00 36.09 348 LEU A C 1
ATOM 2783 O O . LEU A 1 348 ? 26.561 58.894 60.539 1.00 33.30 348 LEU A O 1
ATOM 2788 N N . GLU A 1 349 ? 24.394 58.445 60.953 1.00 30.51 349 GLU A N 1
ATOM 2789 C CA . GLU A 1 349 ? 24.313 59.292 62.136 1.00 35.53 349 GLU A CA 1
ATOM 2790 C C . GLU A 1 349 ? 24.663 58.633 63.471 1.00 38.48 349 GLU A C 1
ATOM 2791 O O . GLU A 1 349 ? 24.727 59.303 64.502 1.00 40.12 349 GLU A O 1
ATOM 2797 N N . THR A 1 350 ? 24.878 57.326 63.461 1.00 33.58 350 THR A N 1
ATOM 2798 C CA . THR A 1 350 ? 25.221 56.612 64.681 1.00 29.74 350 THR A CA 1
ATOM 2799 C C . THR A 1 350 ? 25.821 55.267 64.330 1.00 30.63 350 THR A C 1
ATOM 2800 O O . THR A 1 350 ? 25.535 54.709 63.274 1.00 26.62 350 THR A O 1
ATOM 2804 N N . LEU A 1 351 ? 26.644 54.740 65.225 1.00 29.07 351 LEU A N 1
ATOM 2805 C CA . LEU A 1 351 ? 27.271 53.461 64.972 1.00 24.59 351 LEU A CA 1
ATOM 2806 C C . LEU A 1 351 ? 26.314 52.336 65.377 1.00 29.71 351 LEU A C 1
ATOM 2807 O O . LEU A 1 351 ? 26.130 51.364 64.641 1.00 30.53 351 LEU A O 1
ATOM 2812 N N . LYS A 1 352 ? 25.697 52.481 66.543 1.00 28.64 352 LYS A N 1
ATOM 2813 C CA . LYS A 1 352 ? 24.763 51.479 67.061 1.00 32.72 352 LYS A CA 1
ATOM 2814 C C . LYS A 1 352 ? 23.330 51.856 66.731 1.00 32.49 352 LYS A C 1
ATOM 2815 O O . LYS A 1 352 ? 22.953 53.010 66.882 1.00 31.90 352 LYS A O 1
ATOM 2821 N N . ASP A 1 353 ? 22.525 50.916 66.244 1.00 31.44 353 ASP A N 1
ATOM 2822 C CA . ASP A 1 353 ? 21.136 51.286 66.012 1.00 26.50 353 ASP A CA 1
ATOM 2823 C C . ASP A 1 353 ? 20.328 50.930 67.257 1.00 26.41 353 ASP A C 1
ATOM 2824 O O . ASP A 1 353 ? 20.806 50.214 68.136 1.00 25.73 353 ASP A O 1
ATOM 2829 N N . PRO A 1 354 ? 19.118 51.481 67.385 1.00 30.12 354 PRO A N 1
ATOM 2830 C CA . PRO A 1 354 ? 18.276 51.190 68.547 1.00 34.02 354 PRO A CA 1
ATOM 2831 C C . PRO A 1 354 ? 17.838 49.736 68.512 1.00 34.00 354 PRO A C 1
ATOM 2832 O O . PRO A 1 354 ? 17.829 49.111 67.452 1.00 28.28 354 PRO A O 1
ATOM 2836 N N . TRP A 1 355 ? 17.484 49.190 69.664 1.00 23.89 355 TRP A N 1
ATOM 2837 C CA . TRP A 1 355 ? 17.010 47.818 69.669 1.00 33.84 355 TRP A CA 1
ATOM 2838 C C . TRP A 1 355 ? 15.789 47.712 68.776 1.00 33.12 355 TRP A C 1
ATOM 2839 O O . TRP A 1 355 ? 15.096 48.705 68.550 1.00 29.41 355 TRP A O 1
ATOM 2850 N N . ARG A 1 356 ? 15.547 46.508 68.263 1.00 23.90 356 ARG A N 1
ATOM 2851 C CA . ARG A 1 356 ? 14.413 46.237 67.387 1.00 23.96 356 ARG A CA 1
ATOM 2852 C C . ARG A 1 356 ? 13.781 44.944 67.878 1.00 24.89 356 ARG A C 1
ATOM 2853 O O . ARG A 1 356 ? 13.785 43.925 67.189 1.00 22.25 356 ARG A O 1
ATOM 2861 N N . GLY A 1 357 ? 13.231 44.993 69.085 1.00 23.91 357 GLY A N 1
ATOM 2862 C CA . GLY A 1 357 ? 12.631 43.805 69.657 1.00 26.72 357 GLY A CA 1
ATOM 2863 C C . GLY A 1 357 ? 11.138 43.671 69.465 1.00 26.90 357 GLY A C 1
ATOM 2864 O O . GLY A 1 357 ? 10.536 44.330 68.619 1.00 29.87 357 GLY A O 1
ATOM 2865 N N . GLY A 1 358 ? 10.544 42.797 70.265 1.00 28.22 358 GLY A N 1
ATOM 2866 C CA . GLY A 1 358 ? 9.118 42.561 70.188 1.00 30.96 358 GLY A CA 1
ATOM 2867 C C . GLY A 1 358 ? 8.800 41.274 70.920 1.00 30.03 358 GLY A C 1
ATOM 2868 O O . GLY A 1 358 ? 9.626 40.757 71.663 1.00 24.03 358 GLY A O 1
ATOM 2869 N N . GLU A 1 359 ? 7.601 40.747 70.715 1.00 28.34 359 GLU A N 1
ATOM 2870 C CA . GLU A 1 359 ? 7.218 39.509 71.366 1.00 24.37 359 GLU A CA 1
ATOM 2871 C C . GLU A 1 359 ? 7.804 38.323 70.628 1.00 27.35 359 GLU A C 1
ATOM 2872 O O . GLU A 1 359 ? 8.138 38.415 69.449 1.00 22.94 359 GLU A O 1
ATOM 2878 N N . VAL A 1 360 ? 7.944 37.208 71.325 1.00 19.68 360 VAL A N 1
ATOM 2879 C CA . VAL A 1 360 ? 8.441 36.017 70.672 1.00 21.28 360 VAL A CA 1
ATOM 2880 C C . VAL A 1 360 ? 7.228 35.202 70.197 1.00 25.51 360 VAL A C 1
ATOM 2881 O O . VAL A 1 360 ? 6.442 34.700 71.011 1.00 19.75 360 VAL A O 1
ATOM 2885 N N . ARG A 1 361 ? 7.065 35.094 68.876 1.00 18.48 361 ARG A N 1
ATOM 2886 C CA . ARG A 1 361 ? 5.947 34.337 68.302 1.00 22.01 361 ARG A CA 1
ATOM 2887 C C . ARG A 1 361 ? 5.897 32.879 68.714 1.00 26.11 361 ARG A C 1
ATOM 2888 O O . ARG A 1 361 ? 6.926 32.255 68.968 1.00 21.79 361 ARG A O 1
ATOM 2896 N N . LYS A 1 362 ? 4.681 32.338 68.763 1.00 24.89 362 LYS A N 1
ATOM 2897 C CA . LYS A 1 362 ? 4.479 30.938 69.125 1.00 28.63 362 LYS A CA 1
ATOM 2898 C C . LYS A 1 362 ? 5.269 30.014 68.202 1.00 16.77 362 LYS A C 1
ATOM 2899 O O . LYS A 1 362 ? 5.808 29.007 68.647 1.00 22.90 362 LYS A O 1
ATOM 2905 N N . GLU A 1 363 ? 5.311 30.355 66.913 1.00 25.24 363 GLU A N 1
ATOM 2906 C CA . GLU A 1 363 ? 6.055 29.577 65.910 1.00 26.29 363 GLU A CA 1
ATOM 2907 C C . GLU A 1 363 ? 7.481 29.326 66.349 1.00 19.00 363 GLU A C 1
ATOM 2908 O O . GLU A 1 363 ? 8.011 28.218 66.226 1.00 18.66 363 GLU A O 1
ATOM 2914 N N . VAL A 1 364 ? 8.121 30.399 66.790 1.00 20.69 364 VAL A N 1
ATOM 2915 C CA . VAL A 1 364 ? 9.501 30.303 67.219 1.00 23.13 364 VAL A CA 1
ATOM 2916 C C . VAL A 1 364 ? 9.625 29.415 68.448 1.00 19.28 364 VAL A C 1
ATOM 2917 O O . VAL A 1 364 ? 10.507 28.548 68.510 1.00 20.17 364 VAL A O 1
ATOM 2921 N N . LYS A 1 365 ? 8.735 29.600 69.417 1.00 21.11 365 LYS A N 1
ATOM 2922 C CA . LYS A 1 365 ? 8.780 28.768 70.612 1.00 18.15 365 LYS A CA 1
ATOM 2923 C C . LYS A 1 365 ? 8.574 27.305 70.236 1.00 19.49 365 LYS A C 1
ATOM 2924 O O . LYS A 1 365 ? 9.255 26.417 70.758 1.00 22.04 365 LYS A O 1
ATOM 2930 N N . ASP A 1 366 ? 7.635 27.048 69.327 1.00 22.45 366 ASP A N 1
ATOM 2931 C CA . ASP A 1 366 ? 7.386 25.669 68.915 1.00 22.62 366 ASP A CA 1
ATOM 2932 C C . ASP A 1 366 ? 8.606 25.034 68.237 1.00 24.53 366 ASP A C 1
ATOM 2933 O O . ASP A 1 366 ? 8.924 23.871 68.480 1.00 21.13 366 ASP A O 1
ATOM 2938 N N . THR A 1 367 ? 9.281 25.787 67.380 1.00 26.19 367 THR A N 1
ATOM 2939 C CA . THR A 1 367 ? 10.462 25.252 66.694 1.00 21.68 367 THR A CA 1
ATOM 2940 C C . THR A 1 367 ? 11.523 24.822 67.710 1.00 19.02 367 THR A C 1
ATOM 2941 O O . THR A 1 367 ? 12.071 23.717 67.625 1.00 21.79 367 THR A O 1
ATOM 2945 N N . LEU A 1 368 ? 11.802 25.684 68.683 1.00 18.42 368 LEU A N 1
ATOM 2946 C CA . LEU A 1 368 ? 12.797 25.348 69.700 1.00 21.02 368 LEU A CA 1
ATOM 2947 C C . LEU A 1 368 ? 12.361 24.189 70.589 1.00 23.17 368 LEU A C 1
ATOM 2948 O O . LEU A 1 368 ? 13.203 23.420 71.052 1.00 24.81 368 LEU A O 1
ATOM 2953 N N . GLU A 1 369 ? 11.059 24.055 70.839 1.00 23.97 369 GLU A N 1
ATOM 2954 C CA . GLU A 1 369 ? 10.597 22.929 71.653 1.00 19.36 369 GLU A CA 1
ATOM 2955 C C . GLU A 1 369 ? 10.778 21.623 70.859 1.00 24.29 369 GLU A C 1
ATOM 2956 O O . GLU A 1 369 ? 11.172 20.605 71.420 1.00 25.96 369 GLU A O 1
ATOM 2962 N N . LYS A 1 370 ? 10.488 21.643 69.560 1.00 22.98 370 LYS A N 1
ATOM 2963 C CA . LYS A 1 370 ? 10.665 20.437 68.746 1.00 23.19 370 LYS A CA 1
ATOM 2964 C C . LYS A 1 370 ? 12.148 20.123 68.602 1.00 31.63 370 LYS A C 1
ATOM 2965 O O . LYS A 1 370 ? 12.549 18.958 68.587 1.00 36.88 370 LYS A O 1
ATOM 2971 N N . ALA A 1 371 ? 12.961 21.170 68.491 1.00 26.25 371 ALA A N 1
ATOM 2972 C CA . ALA A 1 371 ? 14.407 21.009 68.360 1.00 27.33 371 ALA A CA 1
ATOM 2973 C C . ALA A 1 371 ? 14.989 20.308 69.581 1.00 26.74 371 ALA A C 1
ATOM 2974 O O . ALA A 1 371 ? 15.892 19.482 69.452 1.00 29.52 371 ALA A O 1
ATOM 2976 N N . LYS A 1 372 ? 14.484 20.652 70.764 1.00 24.83 372 LYS A N 1
ATOM 2977 C CA . LYS A 1 372 ? 14.959 20.055 72.012 1.00 34.24 372 LYS A CA 1
ATOM 2978 C C . LYS A 1 372 ? 14.663 18.564 72.061 1.00 45.62 372 LYS A C 1
ATOM 2979 O O . LYS A 1 372 ? 15.563 17.741 72.280 1.00 35.52 372 LYS A O 1
ATOM 2981 N N . ALA A 1 373 ? 13.394 18.216 71.869 1.00 44.50 373 ALA A N 1
ATOM 2982 C CA . ALA A 1 373 ? 13.004 16.813 71.892 1.00 49.88 373 ALA A CA 1
ATOM 2983 C C . ALA A 1 373 ? 13.807 16.072 70.825 1.00 44.64 373 ALA A C 1
ATOM 2984 O O . ALA A 1 373 ? 14.669 15.250 71.201 1.00 58.19 373 ALA A O 1
#

Solvent-accessible surface area: 15250 Å² total; per-residue (Å²): 123,134,31,24,0,0,0,8,90,62,24,16,158,59,88,22,39,143,114,2,22,22,84,9,15,40,5,5,0,0,11,109,0,0,90,6,17,121,14,27,91,161,183,32,60,55,137,7,67,82,9,70,85,133,23,1,62,36,8,3,47,104,73,0,0,68,18,0,68,73,0,10,167,62,94,51,64,34,208,36,3,110,119,123,20,24,0,27,14,107,52,1,12,33,11,101,4,0,29,49,7,3,4,16,5,0,0,0,0,0,13,0,0,59,15,42,75,139,49,21,21,1,0,0,1,13,2,2,29,6,9,0,19,97,38,84,0,16,7,35,11,0,0,0,0,0,0,0,0,0,38,33,0,66,155,126,50,51,114,97,0,0,0,0,0,2,1,0,17,0,0,3,0,0,14,99,29,5,48,101,15,64,57,0,5,2,0,0,0,0,3,17,4,120,36,9,55,9,115,138,64,0,65,29,132,32,76,12,111,60,166,1,151,31,55,3,11,0,0,18,1,20,112,36,0,25,0,68,1,2,16,40,0,0,96,72,0,1,100,29,0,103,132,86,8,115,34,76,8,4,0,0,0,0,0,1,0,1,0,64,5,3,95,47,7,109,1,55,0,0,0,16,0,2,24,94,0,0,35,18,0,53,143,42,38,34,71,0,1,0,0,0,6,12,0,22,3,0,32,1,0,0,2,0,0,0,0,0,0,1,71,14,26,65,60,154,42,32,135,120,4,59,108,135,0,42,113,25,0,136,83,14,124,32,155,42,149,74,148,151,64,85,41,56,88,0,14,114,47,0,90,7,99,121,39,41,42,156,33,66,138,96,1,92,77,27,0,112,155,15,61,125

InterPro domains:
  IPR000286 Histone deacetylase HDAC [PR01270] (128-151)
  IPR000286 Histone deacetylase HDAC [PR01270] (161-176)
  IPR000286 Histone deacetylase HDAC [PR01270] (248-258)
  IPR003085 Acetoin utilization protein AcuC [cd09994] (6-313)
  IPR023696 Ureohydrolase domain superfamily [SSF52768] (4-368)
  IPR023801 Histone deacetylase domain [PF00850] (21-312)
  IPR03713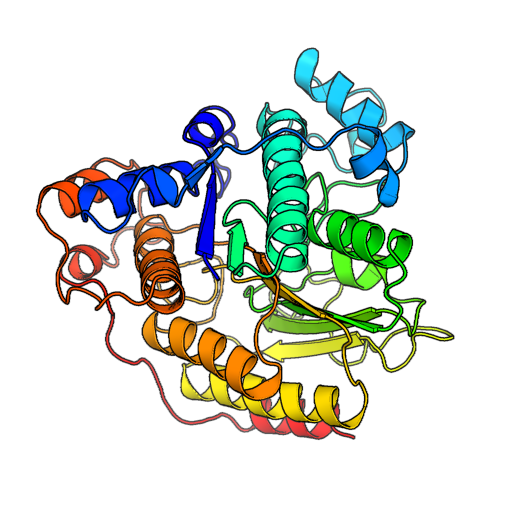8 Histone deacetylase domain superfamily [G3DSA:3.40.800.20] (1-375)

B-factor: mean 27.5, std 13.15, range [7.62, 93.36]

CATH classification: 3.40.800.20

Nearest PDB structures (foldseek):
  1c3p-assembly1_A  TM=1.003E+00  e=2.752E-80  Aquifex aeolicus
  1c3s-assembly1_A  TM=1.002E+00  e=1.393E-74  Aquifex aeolicus
  7kbh-assembly2_B  TM=8.710E-01  e=1.530E-28  Homo sapiens
  4a69-assembly2_B  TM=8.633E-01  e=4.265E-27  Homo sapiens
  6hsf-assembly2_B  TM=8.108E-01  e=2.799E-22  Schistosoma mansoni

Radius of gyration: 19.18 Å; Cα contacts (8 Å, |Δi|>4): 815; chains: 1; bounding box: 46×55×49 Å

Organism: Aquifex aeolicus (strain VF5) (NCBI:txid224324)

Sequence (372 aa):
KKVKLIGTLDYGKYRYPKNHPLKIPRVSLLLRFKDAMNLIDEKELIKSRPATKEELLLFHTEDYINTLMEAERCQCVPKGAREKYNIGGYENPVSYAMFTGSSLATGSTVQAIEEFLKGNVAFNPAGGMHHAFKSRANGFCYINNPAVGIEYLRKKGFKRILYIDLDAHHCDGVQEAFYDTDQVFVLSLHQSPEYAFPFEKGFLEEIGEGKGKGYNLNIPLPKGLNDNEFLFALEKSLEIVKEVFEPEVYLLQLGTDPLLEDYLSKFNLSNVAFLKAFNIVREVFGEGVYLGGGGYHPYALARAWTLIWCELSGREVPEKLNNKAKELLKSIDFEEFDDEVDRSYMLETLKDPWRGGEVRKEVKDTLEKAKA

Foldseek 3Di:
DAEAEEEDLCLLVFADDDPDLRNFDFRNLLVLQCVLQVNDDPVRYDYFDFADPVLQVLFADPVQLVQLVVCAVVVHQPPPCCVFAVEPDPQHHHTCCQHVVLRRLLSSLLVLVVQVVVVYHYERQSAALLAHARRHADRNHNGHSVLSNVSVVVVVPQQAEEEEEEAQADSVRVCVSPLAAPSYAYEYEHAALVPAPPVVDQDQPSQGDHNRRNRYGHQHDYAAAFLVLSLVLLLLVLVLCVVPGQGPAYEYEQELCLDLQRPNHSHHWWLVSSLVSVVSVCVSNNGHRHYYYHYRQSLSSNLSVSSVSCVSNVHDADFARDPSNLVSNVPTPRQRPPNDPDPSVSNGTSGDDGTHDDHDPVSVVSSVVSND